Protein AF-0000000081937819 (afdb_homodimer)

Organism: NCBI:txid47308

Sequence (324 aa):
FVMALAQLRTMNAPLSCLMLASLLLGPAFGVDRFKEFTDNHTYNNRNRAFDCTSEMNRKQARQTYCRSCSSVILGNPPTDVTPINNVINICRGEGTFVRDNMYRSNINFRTVVCRLQTPRATPGHCIYSATPKTGRITVGCSQGNPVHFDACSLFKRLFNSFFVMALAQLRTMNAPLSCLMLASLLLGPAFGVDRFKEFTDNHTYNNRNRAFDCTSEMNRKQARQTYCRSCSSVILGNPPTDVTPINNVINICRGEGTFVRDNMYRSNINFRTVVCRLQTPRATPGHCIYSATPKTGRITVGCSQGNPVHFDACSLFKRLFNSF

Foldseek 3Di:
DPDDDPVPVPPPPPPPCPVPPPPCPPPPPPDPLLVLCQLFAEFQDQVDDDDLLVSQLVSCVVPWFRDQKGKHWAFDPPVTRICQVVQLVQLVPQFDDDDDQKTKHPAKTKMKMWGWPDRPDTRVDTDTDIDIDIGMFMFGDDPSGGRDGDDNPDPPPPPPDD/DDDPDDPPVPPPPPPPCPVPPPPCPPPPPPDPLLVLCQLFAEFQDQVDDDDLLVSQLVSCVVPWFRDQKGKHWAFDPPVTRICQVVQLVQLVPQFDDDDDQKTKHPAKTKMKMWGWPDRPDTRVGTDTDIDIDIGMFMFGDDPSGGRDGDDNPDPPPPPPDD

Radius of gyration: 29.8 Å; Cα contacts (8 Å, |Δi|>4): 553; chains: 2; bounding box: 126×55×52 Å

Solvent-accessible surface area (backbone atoms only — not comparable to full-atom values): 18736 Å² total; per-residue (Å²): 131,92,69,86,74,81,74,76,76,74,76,73,72,74,75,72,72,70,70,72,70,72,71,71,70,59,74,80,82,48,61,62,45,49,58,50,28,50,62,62,32,44,44,59,61,80,88,49,84,89,46,46,32,63,50,52,26,60,67,27,65,56,43,76,43,58,68,49,55,44,40,31,33,39,36,51,74,86,82,34,39,54,38,60,66,65,51,30,34,28,42,62,73,54,27,42,81,72,53,55,34,28,24,28,39,78,53,71,42,42,34,33,36,30,35,36,73,40,55,87,37,44,48,74,59,40,38,41,44,76,47,77,48,77,39,64,51,60,32,28,38,44,96,47,29,43,49,43,75,77,67,65,75,71,71,75,69,77,75,74,72,133,140,87,82,83,77,80,78,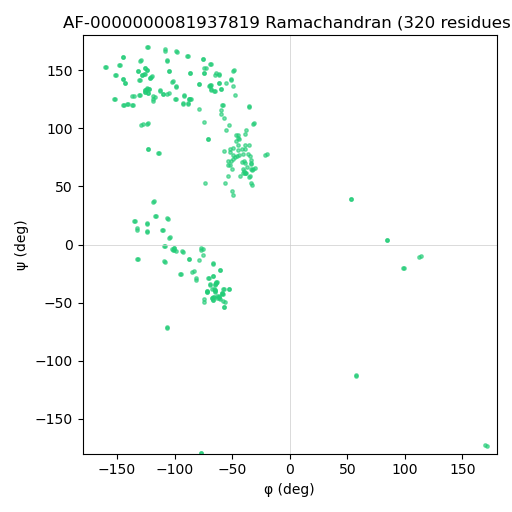74,75,74,76,76,70,74,73,72,73,71,67,72,69,70,73,70,70,60,72,80,80,50,61,61,44,48,58,51,30,50,63,63,34,44,44,57,62,80,88,49,85,91,44,47,31,64,50,50,26,59,68,27,64,55,42,78,44,56,67,49,56,43,40,32,34,39,35,52,76,86,82,34,39,54,39,60,64,67,51,29,33,27,42,63,73,54,28,43,81,72,54,55,34,28,25,27,40,78,55,70,43,41,33,34,36,26,36,34,74,39,55,85,37,44,48,74,60,40,41,40,45,74,48,76,47,75,38,63,52,58,33,29,39,45,96,47,31,43,48,43,74,76,67,66,74,74,71,73,70,75,76,74,70,133

Structure (mmCIF, N/CA/C/O backbone):
data_AF-0000000081937819-model_v1
#
loop_
_entity.id
_entity.type
_entity.pdbx_description
1 polymer 'Ribonuclease A-domain domain-containing protein'
#
loop_
_atom_site.group_PDB
_atom_site.id
_atom_site.type_symbol
_atom_site.label_atom_id
_atom_site.label_alt_id
_atom_site.label_comp_id
_atom_site.label_asym_id
_atom_site.label_entity_id
_atom_site.label_seq_id
_atom_site.pdbx_PDB_ins_code
_atom_site.Cartn_x
_atom_site.Cartn_y
_atom_site.Cartn_z
_atom_site.occupancy
_atom_site.B_iso_or_equiv
_atom_site.auth_seq_id
_atom_site.auth_comp_id
_atom_site.auth_asym_id
_atom_site.auth_atom_id
_atom_site.pdbx_PDB_model_num
ATOM 1 N N . PHE A 1 1 ? -91.562 1.842 -23.422 1 26.11 1 PHE A N 1
ATOM 2 C CA . PHE A 1 1 ? -90.688 1.091 -22.5 1 26.11 1 PHE A CA 1
ATOM 3 C C . PHE A 1 1 ? -89.25 1.059 -22.984 1 26.11 1 PHE A C 1
ATOM 5 O O . PHE A 1 1 ? -88.438 0.389 -22.375 1 26.11 1 PHE A O 1
ATOM 12 N N . VAL A 1 2 ? -89 1.605 -24.172 1 30.06 2 VAL A N 1
ATOM 13 C CA . VAL A 1 2 ? -87.75 1.262 -24.844 1 30.06 2 VAL A CA 1
ATOM 14 C C . VAL A 1 2 ? -86.562 1.977 -24.156 1 30.06 2 VAL A C 1
ATOM 16 O O . VAL A 1 2 ? -86.562 3.207 -24.062 1 30.06 2 VAL A O 1
ATOM 19 N N . MET A 1 3 ? -85.688 1.242 -23.328 1 23.8 3 MET A N 1
ATOM 20 C CA . MET A 1 3 ? -84.625 1.255 -22.312 1 23.8 3 MET A CA 1
ATOM 21 C C . MET A 1 3 ? -83.25 1.555 -22.938 1 23.8 3 MET A C 1
ATOM 23 O O . MET A 1 3 ? -82.25 1.579 -22.25 1 23.8 3 MET A O 1
ATOM 27 N N . ALA A 1 4 ? -83.062 1.496 -24.344 1 29.8 4 ALA A N 1
ATOM 28 C CA . ALA A 1 4 ? -81.75 1.067 -24.688 1 29.8 4 ALA A CA 1
ATOM 29 C C . ALA A 1 4 ? -80.688 1.964 -24.016 1 29.8 4 ALA A C 1
ATOM 31 O O . ALA A 1 4 ? -80.938 3.164 -23.844 1 29.8 4 ALA A O 1
ATOM 32 N N . LEU A 1 5 ? -79.562 1.313 -23.484 1 26.47 5 LEU A N 1
ATOM 33 C CA . LEU A 1 5 ? -78.375 1.232 -22.672 1 26.47 5 LEU A CA 1
ATOM 34 C C . LEU A 1 5 ? -77.25 2.014 -23.312 1 26.47 5 LEU A C 1
ATOM 36 O O . LEU A 1 5 ? -76.75 1.629 -24.375 1 26.47 5 LEU A O 1
ATOM 40 N N . ALA A 1 6 ? -77.375 3.2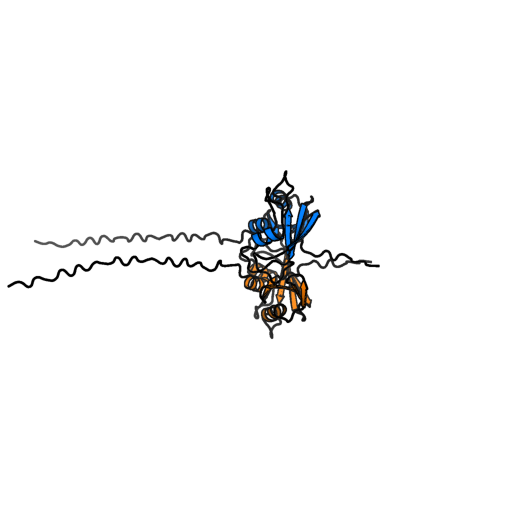83 -23.688 1 30.58 6 ALA A N 1
ATOM 41 C CA . ALA A 1 6 ? -76.188 3.977 -24.281 1 30.58 6 ALA A CA 1
ATOM 42 C C . ALA A 1 6 ? -75 3.834 -23.391 1 30.58 6 ALA A C 1
ATOM 44 O O . ALA A 1 6 ? -75 4.293 -22.25 1 30.58 6 ALA A O 1
ATOM 45 N N . GLN A 1 7 ? -74.312 2.58 -23.469 1 28.39 7 GLN A N 1
ATOM 46 C CA . GLN A 1 7 ? -73.125 2.15 -22.734 1 28.39 7 GLN A CA 1
ATOM 47 C C . GLN A 1 7 ? -72 3.111 -22.969 1 28.39 7 GLN A C 1
ATOM 49 O O . GLN A 1 7 ? -71.5 3.252 -24.094 1 28.39 7 GLN A O 1
ATOM 54 N N . LEU A 1 8 ? -72.125 4.426 -22.781 1 33.66 8 LEU A N 1
ATOM 55 C CA . LEU A 1 8 ? -70.938 5.262 -22.922 1 33.66 8 LEU A CA 1
ATOM 56 C C . LEU A 1 8 ? -69.75 4.688 -22.125 1 33.66 8 LEU A C 1
ATOM 58 O O . LEU A 1 8 ? -69.875 4.484 -20.906 1 33.66 8 LEU A O 1
ATOM 62 N N . ARG A 1 9 ? -69 3.678 -22.75 1 29.09 9 ARG A N 1
ATOM 63 C CA . ARG A 1 9 ? -67.75 3.066 -22.328 1 29.09 9 ARG A CA 1
ATOM 64 C C . ARG A 1 9 ? -66.688 4.129 -22 1 29.09 9 ARG A C 1
ATOM 66 O O . ARG A 1 9 ? -66.375 4.961 -22.859 1 29.09 9 ARG A O 1
ATOM 73 N N . THR A 1 10 ? -66.875 4.812 -20.891 1 34.03 10 THR A N 1
ATOM 74 C CA . THR A 1 10 ? -65.875 5.688 -20.328 1 34.03 10 THR A CA 1
ATOM 75 C C . THR A 1 10 ? -64.5 5.012 -20.344 1 34.03 10 THR A C 1
ATOM 77 O O . THR A 1 10 ? -64.312 3.885 -19.875 1 34.03 10 THR A O 1
ATOM 80 N N . MET A 1 11 ? -63.812 5.07 -21.547 1 33.25 11 MET A N 1
ATOM 81 C CA . MET A 1 11 ? -62.438 4.605 -21.703 1 33.25 11 MET A CA 1
ATOM 82 C C . MET A 1 11 ? -61.531 5.164 -20.609 1 33.25 11 MET A C 1
ATOM 84 O O . MET A 1 11 ? -61.469 6.379 -20.422 1 33.25 11 MET A O 1
ATOM 88 N N . ASN A 1 12 ? -61.625 4.566 -19.375 1 37.53 12 ASN A N 1
ATOM 89 C CA . ASN A 1 12 ? -60.656 4.832 -18.297 1 37.53 12 ASN A CA 1
ATOM 90 C C . ASN A 1 12 ? -59.219 4.82 -18.812 1 37.53 12 ASN A C 1
ATOM 92 O O . ASN A 1 12 ? -58.781 3.818 -19.375 1 37.53 12 ASN A O 1
ATOM 96 N N . ALA A 1 13 ? -58.75 5.871 -19.484 1 39.91 13 ALA A N 1
ATOM 97 C CA . ALA A 1 13 ? -57.344 6.004 -19.781 1 39.91 13 ALA A CA 1
ATOM 98 C C . ALA A 1 13 ? -56.5 5.676 -18.562 1 39.91 13 ALA A C 1
ATOM 100 O O . ALA A 1 13 ? -56.719 6.219 -17.484 1 39.91 13 ALA A O 1
ATOM 101 N N . PRO A 1 14 ? -56.25 4.32 -18.453 1 43.09 14 PRO A N 1
ATOM 102 C CA . PRO A 1 14 ? -55.281 4.078 -17.359 1 43.09 14 PRO A CA 1
ATOM 103 C C . PRO A 1 14 ? -54.094 5.039 -17.391 1 43.09 14 PRO A C 1
ATOM 105 O O . PRO A 1 14 ? -53.594 5.355 -18.469 1 43.09 14 PRO A O 1
ATOM 108 N N . LEU A 1 15 ? -54.219 6.176 -16.672 1 41.5 15 LEU A N 1
ATOM 109 C CA . LEU A 1 15 ? -53 6.922 -16.359 1 41.5 15 LEU A CA 1
ATOM 110 C C . LEU A 1 15 ? -51.844 5.98 -16.094 1 41.5 15 LEU A C 1
ATOM 112 O O . LEU A 1 15 ? -51.875 5.195 -15.141 1 41.5 15 LEU A O 1
ATOM 116 N N . SER A 1 16 ? -51.25 5.414 -17.203 1 42.28 16 SER A N 1
ATOM 117 C CA . SER A 1 16 ? -49.969 4.762 -17.078 1 42.28 16 SER A CA 1
ATOM 118 C C . SER A 1 16 ? -49.031 5.547 -16.141 1 42.28 16 SER A C 1
ATOM 120 O O . SER A 1 16 ? -48.75 6.719 -16.391 1 42.28 16 SER A O 1
ATOM 122 N N . CYS A 1 17 ? -49.25 5.402 -14.812 1 38.56 17 CYS A N 1
ATOM 123 C CA . CYS A 1 17 ? -48.219 5.824 -13.883 1 38.56 17 CYS A CA 1
ATOM 124 C C . CYS A 1 17 ? -46.844 5.43 -14.406 1 38.56 17 CYS A C 1
ATOM 126 O O . CYS A 1 17 ? -46.5 4.246 -14.453 1 38.56 17 CYS A O 1
ATOM 128 N N . LEU A 1 18 ? -46.469 6.051 -15.562 1 37.91 18 LEU A N 1
ATOM 129 C CA . LEU A 1 18 ? -45.062 5.992 -15.828 1 37.91 18 LEU A CA 1
ATOM 130 C C . LEU A 1 18 ? -44.25 6.164 -14.539 1 37.91 18 LEU A C 1
ATOM 132 O O . LEU A 1 18 ? -44.219 7.25 -13.961 1 37.91 18 LEU A O 1
ATOM 136 N N . MET A 1 19 ? -44.469 5.18 -13.594 1 37.44 19 MET A N 1
ATOM 137 C CA . MET A 1 19 ? -43.469 5.184 -12.539 1 37.44 19 MET A CA 1
ATOM 138 C C . MET A 1 19 ? -42.062 5.457 -13.109 1 37.44 19 MET A C 1
ATOM 140 O O . MET A 1 19 ? -41.562 4.68 -13.922 1 37.44 19 MET A O 1
ATOM 144 N N . LEU A 1 20 ? -41.844 6.727 -13.516 1 41.16 20 LEU A N 1
ATOM 145 C CA . LEU A 1 20 ? -40.438 7.094 -13.648 1 41.16 20 LEU A CA 1
ATOM 146 C C . LEU A 1 20 ? -39.594 6.52 -12.492 1 41.16 20 LEU A C 1
ATOM 148 O O . LEU A 1 20 ? -39.719 6.965 -11.352 1 41.16 20 LEU A O 1
ATOM 152 N N . ALA A 1 21 ? -39.562 5.133 -12.391 1 38.41 21 ALA A N 1
ATOM 153 C CA . ALA A 1 21 ? -38.5 4.637 -11.539 1 38.41 21 ALA A CA 1
ATOM 154 C C . ALA A 1 21 ? -37.25 5.527 -11.641 1 38.41 21 ALA A C 1
ATOM 156 O O . ALA A 1 21 ? -36.656 5.641 -12.711 1 38.41 21 ALA A O 1
ATOM 157 N N . SER A 1 22 ? -37.25 6.711 -11.008 1 40.56 22 SER A N 1
ATOM 158 C CA . SER A 1 22 ? -35.969 7.398 -10.758 1 40.56 22 SER A CA 1
ATOM 159 C C . SER A 1 22 ? -34.844 6.406 -10.492 1 40.56 22 SER A C 1
ATOM 161 O O . SER A 1 22 ? -34.906 5.66 -9.508 1 40.56 22 SER A O 1
ATOM 163 N N . LEU A 1 23 ? -34.438 5.676 -11.578 1 40 23 LEU A N 1
ATOM 164 C CA . LEU A 1 23 ? -33.156 5.035 -11.43 1 40 23 LEU A CA 1
ATOM 165 C C . LEU A 1 23 ? -32.219 5.887 -10.57 1 40 23 LEU A C 1
ATOM 167 O O . LEU A 1 23 ? -31.812 6.98 -10.977 1 40 23 LEU A O 1
ATOM 171 N N . LEU A 1 24 ? -32.562 6.074 -9.281 1 38.56 24 LEU A N 1
ATOM 172 C CA . LEU A 1 24 ? -31.516 6.559 -8.391 1 38.56 24 LEU A CA 1
ATOM 173 C C . LEU A 1 24 ? -30.156 6.016 -8.797 1 38.56 24 LEU A C 1
ATOM 175 O O . LEU A 1 24 ? -29.844 4.852 -8.539 1 38.56 24 LEU A O 1
ATOM 179 N N . LEU A 1 25 ? -29.797 6.215 -10.078 1 39.41 25 LEU A N 1
ATOM 180 C CA . LEU A 1 25 ? -28.359 6.047 -10.266 1 39.41 25 LEU A CA 1
ATOM 181 C C . LEU A 1 25 ? -27.594 6.543 -9.047 1 39.41 25 LEU A C 1
ATOM 183 O O . LEU A 1 25 ? -27.438 7.754 -8.859 1 39.41 25 LEU A O 1
ATOM 187 N N . GLY A 1 26 ? -27.828 6.035 -7.93 1 39.69 26 GLY A N 1
ATOM 188 C CA . GLY A 1 26 ? -26.891 6.391 -6.883 1 39.69 26 GLY A CA 1
ATOM 189 C C . GLY A 1 26 ? -25.469 6.539 -7.391 1 39.69 26 GLY A C 1
ATOM 190 O O . GLY A 1 26 ? -25.094 5.938 -8.398 1 39.69 26 GLY A O 1
ATOM 191 N N . PRO A 1 27 ? -24.828 7.695 -7.277 1 40.78 27 PRO A N 1
ATOM 192 C CA . PRO A 1 27 ? -23.422 7.801 -7.652 1 40.78 27 PRO A CA 1
ATOM 193 C C . PRO A 1 27 ? -22.641 6.508 -7.406 1 40.78 27 PRO A C 1
ATOM 195 O O . PRO A 1 27 ? -22.969 5.758 -6.484 1 40.78 27 PRO A O 1
ATOM 198 N N . ALA A 1 28 ? -22.312 5.723 -8.266 1 47.56 28 ALA A N 1
ATOM 199 C CA . ALA A 1 28 ? -21.312 4.664 -8.117 1 47.56 28 ALA A CA 1
ATOM 200 C C . ALA A 1 28 ? -20.391 4.945 -6.938 1 47.56 28 ALA A C 1
ATOM 202 O O . ALA A 1 28 ? -19.781 6.016 -6.855 1 47.56 28 ALA A O 1
ATOM 203 N N . PHE A 1 29 ? -20.75 4.734 -5.691 1 52.06 29 PHE A N 1
ATOM 204 C CA . PHE A 1 29 ? -20.078 4.941 -4.41 1 52.06 29 PHE A CA 1
ATOM 205 C C . PHE A 1 29 ? -18.594 4.598 -4.508 1 52.06 29 PHE A C 1
ATOM 207 O O . PHE A 1 29 ? -18.219 3.422 -4.473 1 52.06 29 PHE A O 1
ATOM 214 N N . GLY A 1 30 ? -17.781 5.25 -5.332 1 63.06 30 GLY A N 1
ATOM 215 C CA . GLY A 1 30 ? -16.344 5.043 -5.324 1 63.06 30 GLY A CA 1
ATOM 216 C C . GLY A 1 30 ? -15.734 5.125 -3.939 1 63.06 30 GLY A C 1
ATOM 217 O O . GLY A 1 30 ? -16.375 5.602 -3.002 1 63.06 30 GLY A O 1
ATOM 218 N N . VAL A 1 31 ? -14.633 4.383 -3.68 1 74.94 31 VAL A N 1
ATOM 219 C CA . VAL A 1 31 ? -13.867 4.41 -2.438 1 74.94 31 VAL A CA 1
ATOM 220 C C . VAL A 1 31 ? -13.359 5.824 -2.172 1 74.94 31 VAL A C 1
ATOM 222 O O . VAL A 1 31 ? -12.836 6.48 -3.074 1 74.94 31 VAL A O 1
ATOM 225 N N . ASP A 1 32 ? -13.781 6.434 -0.981 1 88.5 32 ASP A N 1
ATOM 226 C CA . ASP A 1 32 ? -13.211 7.715 -0.577 1 88.5 32 ASP A CA 1
ATOM 227 C C . ASP A 1 32 ? -11.758 7.551 -0.126 1 88.5 32 ASP A C 1
ATOM 229 O O . ASP A 1 32 ? -11.492 7.355 1.062 1 88.5 32 ASP A O 1
ATOM 233 N N . ARG A 1 33 ? -10.836 7.684 -1.023 1 89.88 33 ARG A N 1
ATOM 234 C CA . ARG A 1 33 ? -9.414 7.438 -0.785 1 89.88 33 ARG A CA 1
ATOM 235 C C . ARG A 1 33 ? -8.82 8.516 0.115 1 89.88 33 ARG A C 1
ATOM 237 O O . ARG A 1 33 ? -7.879 8.25 0.87 1 89.88 33 ARG A O 1
ATOM 244 N N . PHE A 1 34 ? -9.414 9.734 0.032 1 94.44 34 PHE A N 1
ATOM 245 C CA . PHE A 1 34 ? -8.945 10.773 0.941 1 94.44 34 PHE A CA 1
ATOM 246 C C . PHE A 1 34 ? -9.273 10.422 2.385 1 94.44 34 PHE A C 1
ATOM 248 O O . PHE A 1 34 ? -8.438 10.57 3.277 1 94.44 34 PHE A O 1
ATOM 255 N N . LYS A 1 35 ? -10.453 9.992 2.57 1 94 35 LYS A N 1
ATOM 256 C CA . LYS A 1 35 ? -10.844 9.578 3.914 1 94 35 LYS A CA 1
ATOM 257 C C . LYS A 1 35 ? -9.984 8.414 4.406 1 94 35 LYS A C 1
ATOM 259 O O . LYS A 1 35 ? -9.547 8.406 5.559 1 94 35 LYS A O 1
ATOM 264 N N . GLU A 1 36 ? -9.742 7.398 3.57 1 92.44 36 GLU A N 1
ATOM 265 C CA . GLU A 1 36 ? -8.891 6.273 3.939 1 92.44 36 GLU A CA 1
ATOM 266 C C . GLU A 1 36 ? -7.484 6.738 4.305 1 92.44 36 GLU A C 1
ATOM 268 O O . GLU A 1 36 ? -6.906 6.27 5.285 1 92.44 36 GLU A O 1
ATOM 273 N N . PHE A 1 37 ? -7.031 7.652 3.492 1 96.25 37 PHE A N 1
ATOM 274 C CA . PHE A 1 37 ? -5.727 8.234 3.789 1 96.25 37 PHE A CA 1
ATOM 275 C C . PHE A 1 37 ? -5.715 8.852 5.184 1 96.25 37 PHE A C 1
ATOM 277 O O . PHE A 1 37 ? -4.828 8.562 5.988 1 96.25 37 PHE A O 1
ATOM 284 N N . THR A 1 38 ? -6.656 9.727 5.441 1 96.62 38 THR A N 1
ATOM 285 C CA . THR A 1 38 ? -6.723 10.445 6.707 1 96.62 38 THR A CA 1
ATOM 286 C C . THR A 1 38 ? -6.832 9.469 7.875 1 96.62 38 THR A C 1
ATOM 288 O O . THR A 1 38 ? -6.117 9.609 8.875 1 96.62 38 THR A O 1
ATOM 291 N N . ASP A 1 39 ? -7.613 8.445 7.742 1 94.56 39 ASP A N 1
ATOM 292 C CA . ASP A 1 39 ? -7.855 7.484 8.812 1 94.56 39 ASP A CA 1
ATOM 293 C C . ASP A 1 39 ? -6.609 6.645 9.086 1 94.56 39 ASP A C 1
ATOM 295 O O . ASP A 1 39 ? -6.297 6.348 10.242 1 94.56 39 ASP A O 1
ATOM 299 N N . ASN A 1 40 ? -5.875 6.371 8.016 1 95.88 40 ASN A N 1
ATOM 300 C CA . ASN A 1 40 ? -4.797 5.398 8.148 1 95.88 40 ASN A CA 1
ATOM 301 C C . ASN A 1 40 ? -3.459 6.078 8.438 1 95.88 40 ASN A C 1
ATOM 303 O O . ASN A 1 40 ? -2.586 5.496 9.078 1 95.88 40 ASN A O 1
ATOM 307 N N . HIS A 1 41 ? -3.377 7.379 7.988 1 97.62 41 HIS A N 1
ATOM 308 C CA . HIS A 1 41 ? -2.016 7.902 7.977 1 97.62 41 HIS A CA 1
ATOM 309 C C . HIS A 1 41 ? -1.912 9.188 8.797 1 97.62 41 HIS A C 1
ATOM 311 O O . HIS A 1 41 ? -0.889 9.875 8.75 1 97.62 41 HIS A O 1
ATOM 317 N N . THR A 1 42 ? -2.91 9.523 9.555 1 97.19 42 THR A N 1
ATOM 318 C CA . THR A 1 42 ? -2.803 10.688 10.422 1 97.19 42 THR A CA 1
ATOM 319 C C . THR A 1 42 ? -3.273 10.352 11.836 1 97.19 42 THR A C 1
ATOM 321 O O . THR A 1 42 ? -4.035 9.398 12.031 1 97.19 42 THR A O 1
ATOM 324 N N . TYR A 1 43 ? -2.723 10.984 12.703 1 95.31 43 TYR A N 1
ATOM 325 C CA . TYR A 1 43 ? -3.158 10.93 14.094 1 95.31 43 TYR A CA 1
ATOM 326 C C . TYR A 1 43 ? -3.506 12.32 14.609 1 95.31 43 TYR A C 1
ATOM 328 O O . TYR A 1 43 ? -2.699 13.25 14.5 1 95.31 43 TYR A O 1
ATOM 336 N N . ASN A 1 44 ? -4.715 12.414 15.242 1 85.25 44 ASN A N 1
ATOM 337 C CA . ASN A 1 44 ? -5.227 13.734 15.578 1 85.25 44 ASN A CA 1
ATOM 338 C C . ASN A 1 44 ? -5.781 13.773 17 1 85.25 44 ASN A C 1
ATOM 340 O O . ASN A 1 44 ? -6.562 14.664 17.344 1 85.25 44 ASN A O 1
ATOM 344 N N . ASN A 1 45 ? -5.426 12.938 17.781 1 83.06 45 ASN A N 1
ATOM 345 C CA . ASN A 1 45 ? -5.965 12.977 19.141 1 83.06 45 ASN A CA 1
ATOM 346 C C . ASN A 1 45 ? -5.117 13.852 20.062 1 83.06 45 ASN A C 1
ATOM 348 O O . ASN A 1 45 ? -3.943 13.562 20.297 1 83.06 45 ASN A O 1
ATOM 352 N N . ARG A 1 46 ? -5.715 14.805 20.609 1 78.5 46 ARG A N 1
ATOM 353 C CA . ARG A 1 46 ? -5.016 15.781 21.438 1 78.5 46 ARG A CA 1
ATOM 354 C C . ARG A 1 46 ? -4.867 15.289 22.875 1 78.5 46 ARG A C 1
ATOM 356 O O . ARG A 1 46 ? -3.979 15.734 23.594 1 78.5 46 ARG A O 1
ATOM 363 N N . ASN A 1 47 ? -5.676 14.453 23.266 1 84.19 47 ASN A N 1
ATOM 364 C CA . ASN A 1 47 ? -5.738 14.078 24.672 1 84.19 47 ASN A CA 1
ATOM 365 C C . ASN A 1 47 ? -4.988 12.773 24.938 1 84.19 47 ASN A C 1
ATOM 367 O O . ASN A 1 47 ? -4.867 12.344 26.094 1 84.19 47 ASN A O 1
ATOM 371 N N . ARG A 1 48 ? -4.566 12.211 23.906 1 88.19 48 ARG A N 1
ATOM 372 C CA . ARG A 1 48 ? -3.898 10.93 24.078 1 88.19 48 ARG A CA 1
ATOM 373 C C . ARG A 1 48 ? -2.627 10.852 23.25 1 88.19 48 ARG A C 1
ATOM 375 O O . ARG A 1 48 ? -2.648 11.141 22.047 1 88.19 48 ARG A O 1
ATOM 382 N N . ALA A 1 49 ? -1.543 10.5 23.953 1 90.81 49 ALA A N 1
ATOM 383 C CA . ALA A 1 49 ? -0.283 10.32 23.234 1 90.81 49 ALA A CA 1
ATOM 384 C C . ALA A 1 49 ? -0.396 9.195 22.203 1 90.81 49 ALA A C 1
ATOM 386 O O . ALA A 1 49 ? -1.079 8.195 22.438 1 90.81 49 ALA A O 1
ATOM 387 N N . PHE A 1 50 ? 0.285 9.312 21.109 1 95.12 50 PHE A N 1
ATOM 388 C CA . PHE A 1 50 ? 0.275 8.312 20.047 1 95.12 50 PHE A CA 1
ATOM 389 C C . PHE A 1 50 ? 0.965 7.031 20.516 1 95.12 50 PHE A C 1
ATOM 391 O O . PHE A 1 50 ? 2.037 7.082 21.109 1 95.12 50 PHE A O 1
ATOM 398 N N . ASP A 1 51 ? 0.357 5.945 20.266 1 97.75 51 ASP A N 1
ATOM 399 C CA . ASP A 1 51 ? 0.861 4.602 20.531 1 97.75 51 ASP A CA 1
ATOM 400 C C . ASP A 1 51 ? 0.576 3.672 19.344 1 97.75 51 ASP A C 1
ATOM 402 O O . ASP A 1 51 ? -0.583 3.439 19 1 97.75 51 ASP A O 1
ATOM 406 N N . CYS A 1 52 ? 1.662 3.113 18.75 1 98.31 52 CYS A N 1
ATOM 407 C CA . CYS A 1 52 ? 1.508 2.301 17.562 1 98.31 52 CYS A CA 1
ATOM 408 C C . CYS A 1 52 ? 0.552 1.14 17.797 1 98.31 52 CYS A C 1
ATOM 410 O O . CYS A 1 52 ? -0.349 0.89 17 1 98.31 52 CYS A O 1
ATOM 412 N N . THR A 1 53 ? 0.766 0.408 18.891 1 98.5 53 THR A N 1
ATOM 413 C CA . THR A 1 53 ? -0.025 -0.792 19.141 1 98.5 53 THR A CA 1
ATOM 414 C C . THR A 1 53 ? -1.505 -0.445 19.281 1 98.5 53 THR A C 1
ATOM 416 O O . THR A 1 53 ? -2.354 -1.05 18.625 1 98.5 53 THR A O 1
ATOM 419 N N . SER A 1 54 ? -1.831 0.562 20.031 1 97.69 54 SER A N 1
ATOM 420 C CA . SER A 1 54 ? -3.217 0.972 20.234 1 97.69 54 SER A CA 1
ATOM 421 C C . SER A 1 54 ? -3.822 1.517 18.953 1 97.69 54 SER A C 1
ATOM 423 O O . SER A 1 54 ? -4.918 1.116 18.547 1 97.69 54 SER A O 1
ATOM 425 N N . GLU A 1 55 ? -3.092 2.365 18.281 1 97.69 55 GLU A N 1
ATOM 426 C CA . GLU A 1 55 ? -3.631 3.049 17.109 1 97.69 55 GLU A CA 1
ATOM 427 C C . GLU A 1 55 ? -3.773 2.09 15.93 1 97.69 55 GLU A C 1
ATOM 429 O O . GLU A 1 55 ? -4.77 2.131 15.211 1 97.69 55 GLU A O 1
ATOM 434 N N . MET A 1 56 ? -2.775 1.202 15.758 1 97.62 56 MET A N 1
ATOM 435 C CA . MET A 1 56 ? -2.865 0.245 14.664 1 97.62 56 MET A CA 1
ATOM 436 C C . MET A 1 56 ? -4.031 -0.715 14.867 1 97.62 56 MET A C 1
ATOM 438 O O . MET A 1 56 ? -4.723 -1.075 13.914 1 97.62 56 MET A O 1
ATOM 442 N N . ASN A 1 57 ? -4.258 -1.146 16.109 1 97.31 57 ASN A N 1
ATOM 443 C CA . ASN A 1 57 ? -5.414 -1.998 16.359 1 97.31 57 ASN A CA 1
ATOM 444 C C . ASN A 1 57 ? -6.723 -1.26 16.109 1 97.31 57 ASN A C 1
ATOM 446 O O . ASN A 1 57 ? -7.691 -1.85 15.625 1 97.31 57 ASN A O 1
ATOM 450 N N . ARG A 1 58 ? -6.777 0.013 16.391 1 96.19 58 ARG A N 1
ATOM 451 C CA . ARG A 1 58 ? -7.969 0.806 16.094 1 96.19 58 ARG A CA 1
ATOM 452 C C . ARG A 1 58 ? -8.188 0.92 14.586 1 96.19 58 ARG A C 1
ATOM 454 O O . ARG A 1 58 ? -9.297 0.688 14.094 1 96.19 58 ARG A O 1
ATOM 461 N N . LYS A 1 59 ? -7.168 1.243 13.844 1 94.44 59 LYS A N 1
ATOM 462 C CA . LYS A 1 59 ? -7.246 1.481 12.406 1 94.44 59 LYS A CA 1
ATOM 463 C C . LYS A 1 59 ? -7.59 0.199 11.656 1 94.44 59 LYS A C 1
ATOM 465 O O . LYS A 1 59 ? -8.18 0.247 10.57 1 94.44 59 LYS A O 1
ATOM 470 N N . GLN A 1 60 ? -7.211 -0.94 12.266 1 93.06 60 GLN A N 1
ATOM 471 C CA . GLN A 1 60 ? -7.387 -2.201 11.555 1 93.06 60 GLN A CA 1
ATOM 472 C C . GLN A 1 60 ? -8.562 -2.996 12.125 1 93.06 60 GLN A C 1
ATOM 474 O O . GLN A 1 60 ? -8.656 -4.207 11.906 1 93.06 60 GLN A O 1
ATOM 479 N N . ALA A 1 61 ? -9.461 -2.328 12.773 1 91.56 61 ALA A N 1
ATOM 480 C CA . ALA A 1 61 ? -10.586 -2.98 13.445 1 91.56 61 ALA A CA 1
ATOM 481 C C . ALA A 1 61 ? -11.445 -3.752 12.453 1 91.56 61 ALA A C 1
ATOM 483 O O . ALA A 1 61 ? -12.141 -4.703 12.828 1 91.56 61 ALA A O 1
ATOM 484 N N . ARG A 1 62 ? -11.383 -3.41 11.195 1 87.5 62 ARG A N 1
ATOM 485 C CA . ARG A 1 62 ? -12.219 -4.07 10.203 1 87.5 62 ARG A CA 1
ATOM 486 C C . ARG A 1 62 ? -11.383 -4.945 9.273 1 87.5 62 ARG A C 1
ATOM 488 O O . ARG A 1 62 ? -11.867 -5.402 8.234 1 87.5 62 ARG A O 1
ATOM 495 N N . GLN A 1 63 ? -10.156 -5.117 9.734 1 89 63 GLN A N 1
ATOM 496 C CA . GLN A 1 63 ? -9.258 -5.945 8.938 1 89 63 GLN A CA 1
ATOM 497 C C . GLN A 1 63 ? -9.188 -7.367 9.492 1 89 63 GLN A C 1
ATOM 499 O O . GLN A 1 63 ? -9.656 -7.633 10.594 1 89 63 GLN A O 1
ATOM 504 N N . THR A 1 64 ? -8.625 -8.266 8.695 1 86.19 64 THR A N 1
ATOM 505 C CA . THR A 1 64 ? -8.539 -9.664 9.102 1 86.19 64 THR A CA 1
ATOM 506 C C . THR A 1 64 ? -7.09 -10.039 9.414 1 86.19 64 THR A C 1
ATOM 508 O O . THR A 1 64 ? -6.809 -11.18 9.781 1 86.19 64 THR A O 1
ATOM 511 N N . TYR A 1 65 ? -6.188 -9.172 9.266 1 88.5 65 TYR A N 1
ATOM 512 C CA . TYR A 1 65 ? -4.773 -9.406 9.539 1 88.5 65 TYR A CA 1
ATOM 513 C C . TYR A 1 65 ? -4.117 -8.148 10.109 1 88.5 65 TYR A C 1
ATOM 515 O O . TYR A 1 65 ? -4.656 -7.051 9.992 1 88.5 65 TYR A O 1
ATOM 523 N N . CYS A 1 66 ? -2.984 -8.391 10.727 1 94 66 CYS A N 1
ATOM 524 C CA . CYS A 1 66 ? -2.178 -7.266 11.18 1 94 66 CYS A CA 1
ATOM 525 C C . CYS A 1 66 ? -1.259 -6.77 10.07 1 94 66 CYS A C 1
ATOM 527 O O . CYS A 1 66 ? -0.475 -7.543 9.516 1 94 66 CYS A O 1
ATOM 529 N N . ARG A 1 67 ? -1.32 -5.512 9.734 1 93.69 67 ARG A N 1
ATOM 530 C CA . ARG A 1 67 ? -0.406 -4.949 8.742 1 93.69 67 ARG A CA 1
ATOM 531 C C . ARG A 1 67 ? 1.041 -5.062 9.211 1 93.69 67 ARG A C 1
ATOM 533 O O . ARG A 1 67 ? 1.338 -4.848 10.383 1 93.69 67 ARG A O 1
ATOM 540 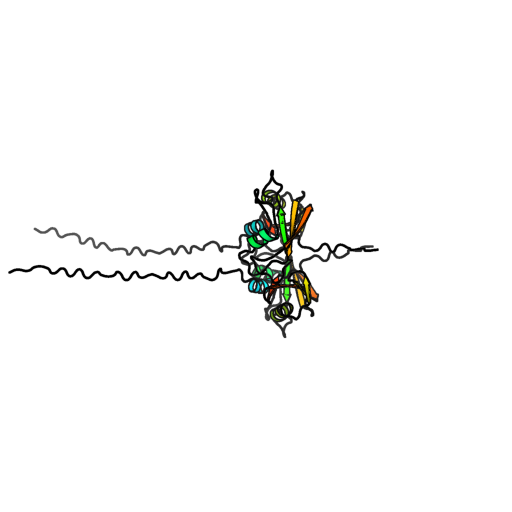N N . SER A 1 68 ? 1.933 -5.406 8.273 1 92.25 68 SER A N 1
ATOM 541 C CA . SER A 1 68 ? 3.338 -5.586 8.625 1 92.25 68 SER A CA 1
ATOM 542 C C . SER A 1 68 ? 3.967 -4.27 9.078 1 92.25 68 SER A C 1
ATOM 544 O O . SER A 1 68 ? 4.789 -4.254 9.992 1 92.25 68 SER A O 1
ATOM 546 N N . CYS A 1 69 ? 3.592 -3.234 8.367 1 94.06 69 CYS A N 1
ATOM 547 C CA . CYS A 1 69 ? 4.16 -1.915 8.609 1 94.06 69 CYS A CA 1
ATOM 548 C C . CYS A 1 69 ? 3.172 -0.816 8.242 1 94.06 69 CYS A C 1
ATOM 550 O O . CYS A 1 69 ? 2.352 -0.99 7.34 1 94.06 69 CYS A O 1
ATOM 552 N N . SER A 1 70 ? 3.213 0.208 8.945 1 95.94 70 SER A N 1
ATOM 553 C CA . SER A 1 70 ? 2.434 1.402 8.633 1 95.94 70 SER A CA 1
ATOM 554 C C . SER A 1 70 ? 3.164 2.668 9.07 1 95.94 70 SER A C 1
ATOM 556 O O . SER A 1 70 ? 4.023 2.623 9.953 1 95.94 70 SER A O 1
ATOM 558 N N . SER A 1 71 ? 2.859 3.725 8.438 1 97.31 71 SER A N 1
ATOM 559 C CA . SER A 1 71 ? 3.434 5.023 8.766 1 97.31 71 SER A CA 1
ATOM 560 C C . SER A 1 71 ? 2.346 6.047 9.07 1 97.31 71 SER A C 1
ATOM 562 O O . SER A 1 71 ? 1.357 6.148 8.344 1 97.31 71 SER A O 1
ATOM 564 N N . VAL A 1 72 ? 2.543 6.754 10.109 1 98.06 72 VAL A N 1
ATOM 565 C CA . VAL A 1 72 ? 1.546 7.707 10.586 1 98.06 72 VAL A CA 1
ATOM 5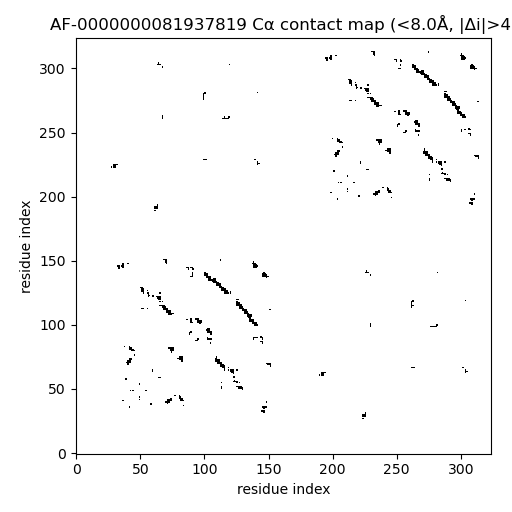66 C C . VAL A 1 72 ? 2.18 9.086 10.727 1 98.06 72 VAL A C 1
ATOM 568 O O . VAL A 1 72 ? 3.287 9.219 11.25 1 98.06 72 VAL A O 1
ATOM 571 N N . ILE A 1 73 ? 1.514 10.047 10.227 1 98.12 73 ILE A N 1
ATOM 572 C CA . ILE A 1 73 ? 1.922 11.438 10.344 1 98.12 73 ILE A CA 1
ATOM 573 C C . ILE A 1 73 ? 1.283 12.07 11.578 1 98.12 73 ILE A C 1
ATOM 575 O O . ILE A 1 73 ? 0.068 11.984 11.766 1 98.12 73 ILE A O 1
ATOM 579 N N . LEU A 1 74 ? 2.082 12.656 12.352 1 96.69 74 LEU A N 1
ATOM 580 C CA . LEU A 1 74 ? 1.624 13.219 13.617 1 96.69 74 LEU A CA 1
ATOM 581 C C . LEU A 1 74 ? 1.524 14.734 13.539 1 96.69 74 LEU A C 1
ATOM 583 O O . LEU A 1 74 ? 2.301 15.375 12.82 1 96.69 74 LEU A O 1
ATOM 587 N N . GLY A 1 75 ? 0.602 15.219 14.297 1 91.75 75 GLY A N 1
ATOM 588 C CA . GLY A 1 75 ? 0.567 16.656 14.484 1 91.75 75 GLY A CA 1
ATOM 589 C C . GLY A 1 75 ? 1.624 17.172 15.453 1 91.75 75 GLY A C 1
ATOM 590 O O . GLY A 1 75 ? 2.527 16.422 15.836 1 91.75 75 GLY A O 1
ATOM 591 N N . ASN A 1 76 ? 1.567 18.453 15.625 1 83.56 76 ASN A N 1
ATOM 592 C CA . ASN A 1 76 ? 2.443 19.125 16.578 1 83.56 76 ASN A CA 1
ATOM 593 C C . ASN A 1 76 ? 1.656 19.734 17.734 1 83.56 76 ASN A C 1
ATOM 595 O O . ASN A 1 76 ? 1.47 20.953 17.797 1 83.56 76 ASN A O 1
ATOM 599 N N . PRO A 1 77 ? 1.258 18.891 18.688 1 77.5 77 PRO A N 1
ATOM 600 C CA . PRO A 1 77 ? 0.543 19.469 19.828 1 77.5 77 PRO A CA 1
ATOM 601 C C . PRO A 1 77 ? 1.405 20.422 20.641 1 77.5 77 PRO A C 1
ATOM 603 O O . PRO A 1 77 ? 2.617 20.234 20.766 1 77.5 77 PRO A O 1
ATOM 606 N N . PRO A 1 78 ? 0.685 21.406 21.172 1 75.69 78 PRO A N 1
ATOM 607 C CA . PRO A 1 78 ? -0.75 21.703 21.25 1 75.69 78 PRO A CA 1
ATOM 608 C C . PRO A 1 78 ? -1.226 22.594 20.109 1 75.69 78 PRO A C 1
ATOM 610 O O . PRO A 1 78 ? -2.422 22.875 19.984 1 75.69 78 PRO A O 1
ATOM 613 N N . THR A 1 79 ? -0.279 23.047 19.328 1 76.62 79 THR A N 1
ATOM 614 C CA . THR A 1 79 ? -0.613 24.078 18.359 1 76.62 79 THR A CA 1
ATOM 615 C C . THR A 1 79 ? -1.393 23.5 17.188 1 76.62 79 THR A C 1
ATOM 617 O O . THR A 1 79 ? -2.381 24.094 16.734 1 76.62 79 THR A O 1
ATOM 620 N N . ASP A 1 80 ? -0.896 22.406 16.672 1 73.38 80 ASP A N 1
ATOM 621 C CA . ASP A 1 80 ? -1.531 21.766 15.523 1 73.38 80 ASP A CA 1
ATOM 622 C C . ASP A 1 80 ? -1.751 20.281 15.789 1 73.38 80 ASP A C 1
ATOM 624 O O . ASP A 1 80 ? -0.858 19.453 15.555 1 73.38 80 ASP A O 1
ATOM 628 N N . VAL A 1 81 ? -2.979 20.047 16.078 1 78.25 81 VAL A N 1
ATOM 629 C CA . VAL A 1 81 ? -3.285 18.703 16.562 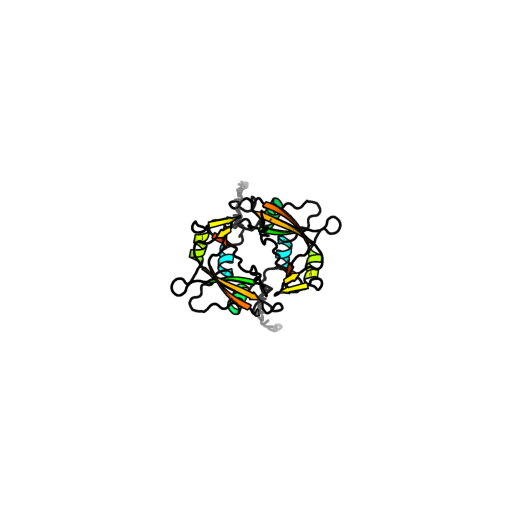1 78.25 81 VAL A CA 1
ATOM 630 C C . VAL A 1 81 ? -3.414 17.75 15.375 1 78.25 81 VAL A C 1
ATOM 632 O O . VAL A 1 81 ? -3.078 16.578 15.484 1 78.25 81 VAL A O 1
ATOM 635 N N . THR A 1 82 ? -3.861 18.359 14.273 1 89.44 82 THR A N 1
ATOM 636 C CA . THR A 1 82 ? -3.998 17.469 13.125 1 89.44 82 THR A CA 1
ATOM 637 C C . THR A 1 82 ? -3.066 17.891 11.992 1 89.44 82 THR A C 1
ATOM 639 O O . THR A 1 82 ? -3.066 19.062 11.586 1 89.44 82 THR A O 1
ATOM 642 N N . PRO A 1 83 ? -2.279 17.016 11.492 1 95.25 83 PRO A N 1
ATOM 643 C CA . PRO A 1 83 ? -1.36 17.344 10.398 1 95.25 83 PRO A CA 1
ATOM 644 C C . PRO A 1 83 ? -2.061 17.422 9.039 1 95.25 83 PRO A C 1
ATOM 646 O O . PRO A 1 83 ? -1.444 17.812 8.047 1 95.25 83 PRO A O 1
ATOM 649 N N . ILE A 1 84 ? -3.34 17.125 8.914 1 97 84 ILE A N 1
ATOM 650 C CA . ILE A 1 84 ? -3.99 16.828 7.641 1 97 84 ILE A CA 1
ATOM 651 C C . ILE A 1 84 ? -3.996 18.078 6.758 1 97 84 ILE A C 1
ATOM 653 O O . ILE A 1 84 ? -3.812 17.984 5.543 1 97 84 ILE A O 1
ATOM 657 N N . ASN A 1 85 ? -4.203 19.234 7.305 1 95.44 85 ASN A N 1
ATOM 658 C CA . ASN A 1 85 ? -4.238 20.438 6.492 1 95.44 85 ASN A CA 1
ATOM 659 C C . ASN A 1 85 ? -2.893 20.703 5.816 1 95.44 85 ASN A C 1
ATOM 661 O O . ASN A 1 85 ? -2.844 21.047 4.637 1 95.44 85 ASN A O 1
ATOM 665 N N . ASN A 1 86 ? -1.835 20.547 6.586 1 96.62 86 ASN A N 1
ATOM 666 C CA . ASN A 1 86 ? -0.503 20.703 6.016 1 96.62 86 ASN A CA 1
ATOM 667 C C . ASN A 1 86 ? -0.211 19.656 4.953 1 96.62 86 ASN A C 1
ATOM 669 O O . ASN A 1 86 ? 0.491 19.922 3.979 1 96.62 86 ASN A O 1
ATOM 673 N N . VAL A 1 87 ? -0.751 18.484 5.109 1 98.5 87 VAL A N 1
ATOM 674 C CA . VAL A 1 87 ? -0.538 17.422 4.133 1 98.5 87 VAL A CA 1
ATOM 675 C C . VAL A 1 87 ? -1.31 17.734 2.854 1 98.5 87 VAL A C 1
ATOM 677 O O . VAL A 1 87 ? -0.796 17.547 1.75 1 98.5 87 VAL A O 1
ATOM 680 N N . ILE A 1 88 ? -2.543 18.25 3.025 1 98.38 88 ILE A N 1
ATOM 681 C CA . ILE A 1 88 ? -3.342 18.672 1.884 1 98.38 88 ILE A CA 1
ATOM 682 C C . ILE A 1 88 ? -2.578 19.734 1.093 1 98.38 88 ILE A C 1
ATOM 684 O O . ILE A 1 88 ? -2.572 19.719 -0.14 1 98.38 88 ILE A O 1
ATOM 688 N N . ASN A 1 89 ? -1.903 20.594 1.74 1 98.38 89 ASN A N 1
ATOM 689 C CA . ASN A 1 89 ? -1.174 21.672 1.086 1 98.38 89 ASN A CA 1
ATOM 690 C C . ASN A 1 89 ? -0.055 21.125 0.197 1 98.38 89 ASN A C 1
ATOM 692 O O . ASN A 1 89 ? 0.284 21.734 -0.818 1 98.38 89 ASN A O 1
ATOM 696 N N . ILE A 1 90 ? 0.572 19.984 0.579 1 98.56 90 ILE A N 1
ATOM 697 C CA . ILE A 1 90 ? 1.571 19.359 -0.286 1 98.56 90 ILE A CA 1
ATOM 698 C C . ILE A 1 90 ? 0.985 19.141 -1.68 1 98.56 90 ILE A C 1
ATOM 700 O O . ILE A 1 90 ? 1.658 19.375 -2.686 1 98.56 90 ILE A O 1
ATOM 704 N N . CYS A 1 91 ? -0.313 18.766 -1.778 1 97.81 91 CYS A N 1
ATOM 705 C CA . CYS A 1 91 ? -0.979 18.406 -3.025 1 97.81 91 CYS A CA 1
ATOM 706 C C . CYS A 1 91 ? -1.558 19.641 -3.709 1 97.81 91 CYS A C 1
ATOM 708 O O . CYS A 1 91 ? -1.946 19.594 -4.879 1 97.81 91 CYS A O 1
ATOM 710 N N . ARG A 1 92 ? -1.595 20.719 -2.99 1 98.25 92 ARG A N 1
ATOM 711 C CA . ARG A 1 92 ? -2.244 21.906 -3.527 1 98.25 92 ARG A CA 1
ATOM 712 C C . ARG A 1 92 ? -1.253 23.062 -3.662 1 98.25 92 ARG A C 1
ATOM 714 O O . ARG A 1 92 ? -1.563 24.203 -3.309 1 98.25 92 ARG A O 1
ATOM 721 N N . GLY A 1 93 ? -0.066 22.703 -4.043 1 97.81 93 GLY A N 1
ATOM 722 C CA . GLY A 1 93 ? 0.841 23.75 -4.488 1 97.81 93 GLY A CA 1
ATOM 723 C C . GLY A 1 93 ? 2.018 23.953 -3.555 1 97.81 93 GLY A C 1
ATOM 724 O O . GLY A 1 93 ? 2.965 24.672 -3.891 1 97.81 93 GLY A O 1
ATOM 725 N N . GLU A 1 94 ? 1.993 23.375 -2.434 1 98.38 94 GLU A N 1
ATOM 726 C CA . GLU A 1 94 ? 3.074 23.625 -1.486 1 98.38 94 GLU A CA 1
ATOM 727 C C . GLU A 1 94 ? 4.039 22.438 -1.427 1 98.38 94 GLU A C 1
ATOM 729 O O . GLU A 1 94 ? 4.84 22.328 -0.495 1 98.38 94 GLU A O 1
ATOM 734 N N . GLY A 1 95 ? 3.902 21.5 -2.213 1 98.5 95 GLY A N 1
ATOM 735 C CA . GLY A 1 95 ? 4.859 20.422 -2.379 1 98.5 95 GLY A CA 1
ATOM 736 C C . GLY A 1 95 ? 5.613 20.484 -3.693 1 98.5 95 GLY A C 1
ATOM 737 O O . GLY A 1 95 ? 5.246 21.25 -4.586 1 98.5 95 GLY A O 1
ATOM 738 N N . THR A 1 96 ? 6.645 19.719 -3.779 1 98.38 96 THR A N 1
ATOM 739 C CA . THR A 1 96 ? 7.445 19.609 -4.992 1 98.38 96 THR A CA 1
ATOM 740 C C . THR A 1 96 ? 7.16 18.297 -5.711 1 98.38 96 THR A C 1
ATOM 742 O O . THR A 1 96 ? 7.184 17.219 -5.094 1 98.38 96 THR A O 1
ATOM 745 N N . PHE A 1 97 ? 6.898 18.359 -6.969 1 96 97 PHE A N 1
ATOM 746 C CA . PHE A 1 97 ? 6.633 17.188 -7.781 1 96 97 PHE A CA 1
ATOM 747 C C . PHE A 1 97 ? 7.828 16.234 -7.766 1 96 97 PHE A C 1
ATOM 749 O O . PHE A 1 97 ? 8.977 16.672 -7.891 1 96 97 PHE A O 1
ATOM 756 N N . VAL A 1 98 ? 7.586 14.977 -7.574 1 94.31 98 VAL A N 1
ATOM 757 C CA . VAL A 1 98 ? 8.633 13.961 -7.625 1 94.31 98 VAL A CA 1
ATOM 758 C C . VAL A 1 98 ? 8.5 13.141 -8.906 1 94.31 98 VAL A C 1
ATOM 760 O O . VAL A 1 98 ? 9.289 13.289 -9.836 1 94.31 98 VAL A O 1
ATOM 763 N N . ARG A 1 99 ? 7.457 12.32 -8.969 1 88.69 99 ARG A N 1
ATOM 764 C CA . ARG A 1 99 ? 7.137 11.461 -10.102 1 88.69 99 ARG A CA 1
ATOM 765 C C . ARG A 1 99 ? 5.672 11.031 -10.07 1 88.69 99 ARG A C 1
ATOM 767 O O . ARG A 1 99 ? 5.039 11.039 -9.008 1 88.69 99 ARG A O 1
ATOM 774 N N . ASP A 1 100 ? 5.152 10.766 -11.25 1 91.69 100 ASP A N 1
ATOM 775 C CA . ASP A 1 100 ? 3.77 10.297 -11.336 1 91.69 100 ASP A CA 1
ATOM 776 C C . ASP A 1 100 ? 2.816 11.305 -10.695 1 91.69 100 ASP A C 1
ATOM 778 O O . ASP A 1 100 ? 2.693 12.438 -11.164 1 91.69 100 ASP A O 1
ATOM 782 N N . ASN A 1 101 ? 2.211 10.859 -9.586 1 93.06 101 ASN A N 1
ATOM 783 C CA . ASN A 1 101 ? 1.34 11.766 -8.836 1 93.06 101 ASN A CA 1
ATOM 784 C C . ASN A 1 101 ? 1.884 12.031 -7.434 1 93.06 101 ASN A C 1
ATOM 786 O O . ASN A 1 101 ? 1.123 12.352 -6.52 1 93.06 101 ASN A O 1
ATOM 790 N N . MET A 1 102 ? 3.201 11.859 -7.332 1 95.06 102 MET A N 1
ATOM 791 C CA . MET A 1 102 ? 3.848 11.984 -6.027 1 95.06 102 MET A CA 1
ATOM 792 C C . MET A 1 102 ? 4.473 13.367 -5.859 1 95.06 102 MET A C 1
ATOM 794 O O . MET A 1 102 ? 5.078 13.898 -6.793 1 95.06 102 MET A O 1
ATOM 798 N N . TYR A 1 103 ? 4.277 13.938 -4.68 1 96.75 103 TYR A N 1
ATOM 799 C CA . TYR A 1 103 ? 4.82 15.242 -4.316 1 96.75 103 TYR A CA 1
ATOM 800 C C . TYR A 1 103 ? 5.523 15.18 -2.965 1 96.75 103 TYR A C 1
ATOM 802 O O . TYR A 1 103 ? 5.043 14.531 -2.035 1 96.75 103 TYR A O 1
ATOM 810 N N . ARG A 1 104 ? 6.555 15.844 -2.861 1 98.31 104 ARG A N 1
ATOM 811 C CA . ARG A 1 104 ? 7.344 15.906 -1.635 1 98.31 104 ARG A CA 1
ATOM 812 C C . ARG A 1 104 ? 7.086 17.219 -0.887 1 98.31 104 ARG A C 1
ATOM 814 O O . ARG A 1 104 ? 7.012 18.281 -1.498 1 98.31 104 ARG A O 1
ATOM 821 N N . SER A 1 105 ? 7.008 17.094 0.429 1 98.56 105 SER A N 1
ATOM 822 C CA . SER A 1 105 ? 6.773 18.297 1.229 1 98.56 105 SER A CA 1
ATOM 823 C C . SER A 1 105 ? 7.977 19.234 1.194 1 98.56 105 SER A C 1
ATOM 825 O O . SER A 1 105 ? 9.109 18.781 1.016 1 98.56 105 SER A O 1
ATOM 827 N N . ASN A 1 106 ? 7.703 20.484 1.425 1 98.56 106 ASN A N 1
ATOM 828 C CA . ASN A 1 106 ? 8.773 21.469 1.516 1 98.56 106 ASN A CA 1
ATOM 829 C C . ASN A 1 106 ? 9.094 21.828 2.967 1 98.56 106 ASN A C 1
ATOM 831 O O . ASN A 1 106 ? 10.008 22.609 3.236 1 98.56 106 ASN A O 1
ATOM 835 N N . ILE A 1 107 ? 8.328 21.297 3.838 1 97.38 107 ILE A N 1
ATOM 836 C CA . ILE A 1 107 ? 8.586 21.438 5.27 1 97.38 107 ILE A CA 1
ATOM 837 C C . ILE A 1 107 ? 8.695 20.047 5.906 1 97.38 107 ILE A C 1
ATOM 839 O O . ILE A 1 107 ? 8.375 19.031 5.277 1 97.38 107 ILE A O 1
ATOM 843 N N . ASN A 1 108 ? 9.141 20.031 7.164 1 97.19 108 ASN A N 1
ATOM 844 C CA . ASN A 1 108 ? 9.289 18.766 7.879 1 97.19 108 ASN A CA 1
ATOM 845 C C . ASN A 1 108 ? 7.984 18.344 8.555 1 97.19 108 ASN A C 1
ATOM 847 O O . ASN A 1 108 ? 7.199 19.203 8.977 1 97.19 108 ASN A O 1
ATOM 851 N N . PHE A 1 109 ? 7.805 17.094 8.625 1 97.25 109 PHE A N 1
ATOM 852 C CA . PHE A 1 109 ? 6.699 16.484 9.352 1 97.25 109 PHE A CA 1
ATOM 853 C C . PHE A 1 109 ? 7.219 15.5 10.391 1 97.25 109 PHE A C 1
ATOM 855 O O . PHE A 1 109 ? 8.312 14.953 10.25 1 97.25 109 PHE A O 1
ATOM 862 N N . ARG A 1 110 ? 6.469 15.383 11.422 1 96.38 110 ARG A N 1
ATOM 863 C CA . ARG A 1 110 ? 6.695 14.289 12.359 1 96.38 110 ARG A CA 1
ATOM 864 C C . ARG A 1 110 ? 5.934 13.039 11.938 1 96.38 110 ARG A C 1
ATOM 866 O O . ARG A 1 110 ? 4.727 13.086 11.695 1 96.38 110 ARG A O 1
ATOM 873 N N . THR A 1 111 ? 6.645 11.922 11.789 1 97.62 111 THR A N 1
ATOM 874 C CA . THR A 1 111 ? 6.027 10.648 11.422 1 97.62 111 THR A CA 1
ATOM 875 C C . THR A 1 111 ? 6.473 9.547 12.383 1 97.62 111 THR A C 1
ATOM 877 O O . THR A 1 111 ? 7.434 9.711 13.133 1 97.62 111 THR A O 1
ATOM 880 N N . VAL A 1 112 ? 5.723 8.516 12.453 1 97.44 112 VAL A N 1
ATOM 881 C CA . VAL A 1 112 ? 6.102 7.293 13.156 1 97.44 112 VAL A CA 1
ATOM 882 C C . VAL A 1 112 ? 5.867 6.086 12.25 1 97.44 112 VAL A C 1
ATOM 884 O O . VAL A 1 112 ? 4.809 5.965 11.633 1 97.44 112 VAL A O 1
ATOM 887 N N . VAL A 1 113 ? 6.875 5.293 12.125 1 97.5 113 VAL A N 1
ATOM 888 C CA . VAL A 1 113 ? 6.73 4.004 11.453 1 97.5 113 VAL A CA 1
ATOM 889 C C . VAL A 1 113 ? 6.41 2.92 12.477 1 97.5 113 VAL A C 1
ATOM 891 O O . VAL A 1 113 ? 7.137 2.756 13.461 1 97.5 113 VAL A O 1
ATOM 894 N N . CYS A 1 114 ? 5.293 2.254 12.328 1 97.5 114 CYS A N 1
ATOM 895 C CA . CYS A 1 114 ? 4.859 1.139 13.156 1 97.5 114 CYS A CA 1
ATOM 896 C C . CYS A 1 114 ? 5.16 -0.195 12.484 1 97.5 114 CYS A C 1
ATOM 898 O O . CYS A 1 114 ? 4.699 -0.452 11.375 1 97.5 114 CYS A O 1
ATOM 900 N N . ARG A 1 115 ? 5.887 -1.065 13.188 1 96.06 115 ARG A N 1
ATOM 901 C CA . ARG A 1 115 ? 6.23 -2.361 12.609 1 96.06 115 ARG A CA 1
ATOM 902 C C . ARG A 1 115 ? 5.719 -3.502 13.484 1 96.06 115 ARG A C 1
ATOM 904 O O . ARG A 1 115 ? 5.895 -3.484 14.703 1 96.06 115 ARG A O 1
ATOM 911 N N . LEU A 1 116 ? 5.145 -4.395 12.828 1 96.56 116 LEU A N 1
ATOM 912 C CA . LEU A 1 116 ? 4.504 -5.52 13.5 1 96.56 116 LEU A CA 1
ATOM 913 C C . LEU A 1 116 ? 5.539 -6.383 14.219 1 96.56 116 LEU A C 1
ATOM 915 O O . LEU A 1 116 ? 6.57 -6.73 13.641 1 96.56 116 LEU A O 1
ATOM 919 N N . GLN A 1 117 ? 5.301 -6.75 15.516 1 96.5 117 GLN A N 1
ATOM 920 C CA . GLN A 1 117 ? 6.18 -7.59 16.312 1 96.5 117 GLN A CA 1
ATOM 921 C C . GLN A 1 117 ? 5.566 -8.969 16.547 1 96.5 117 GLN A C 1
ATOM 923 O O . GLN A 1 117 ? 6.254 -9.891 16.984 1 96.5 117 GLN A O 1
ATOM 928 N N . THR A 1 118 ? 4.227 -9.086 16.266 1 94.69 118 THR A N 1
ATOM 929 C CA . THR A 1 118 ? 3.514 -10.344 16.469 1 94.69 118 THR A CA 1
ATOM 930 C C . THR A 1 118 ? 2.848 -10.805 15.172 1 94.69 118 THR A C 1
ATOM 932 O O . THR A 1 118 ? 1.63 -10.688 15.023 1 94.69 118 THR A O 1
ATOM 935 N N . PRO A 1 119 ? 3.582 -11.422 14.359 1 88.31 119 PRO A N 1
ATOM 936 C CA . PRO A 1 119 ? 3.105 -11.727 13.008 1 88.31 119 PRO A CA 1
ATOM 937 C C . PRO A 1 119 ? 1.955 -12.734 13.008 1 88.31 119 PRO A C 1
ATOM 939 O O . PRO A 1 119 ? 1.209 -12.82 12.031 1 88.31 119 PRO A O 1
ATOM 942 N N . ARG A 1 120 ? 1.661 -13.492 14.055 1 87.62 120 ARG A N 1
ATOM 943 C CA . ARG A 1 120 ? 0.61 -14.5 14.086 1 87.62 120 ARG A CA 1
ATOM 944 C C . ARG A 1 120 ? -0.637 -13.977 14.789 1 87.62 120 ARG A C 1
ATOM 946 O O . ARG A 1 120 ? -1.656 -14.664 14.859 1 87.62 120 ARG A O 1
ATOM 953 N N . ALA A 1 121 ? -0.5 -12.75 15.289 1 93.44 121 ALA A N 1
ATOM 954 C CA . ALA A 1 121 ? -1.638 -12.164 16 1 93.44 121 ALA A CA 1
ATOM 955 C C . ALA A 1 121 ? -2.717 -11.711 15.016 1 93.44 121 ALA A C 1
ATOM 957 O O . ALA A 1 121 ? -2.465 -11.586 13.82 1 93.44 121 ALA A O 1
ATOM 958 N N . THR A 1 122 ? -3.93 -11.578 15.562 1 89.19 122 THR A N 1
ATOM 959 C CA . THR A 1 122 ? -5.059 -11.047 14.812 1 89.19 122 THR A CA 1
ATOM 960 C C . THR A 1 122 ? -5.391 -9.625 15.273 1 89.19 122 THR A C 1
ATOM 962 O O . THR A 1 122 ? -5.02 -9.227 16.375 1 89.19 122 THR A O 1
ATOM 965 N N . PRO A 1 123 ? -6.09 -8.859 14.383 1 91.5 123 PRO A N 1
ATOM 966 C CA . PRO A 1 123 ? -6.445 -7.496 14.789 1 91.5 123 PRO A CA 1
ATOM 967 C C . PRO A 1 123 ? -7.129 -7.449 16.156 1 91.5 123 PRO A C 1
ATOM 969 O O . PRO A 1 123 ? -7.973 -8.297 16.453 1 91.5 123 PRO A O 1
ATOM 972 N N . GLY A 1 124 ? -6.824 -6.492 16.859 1 94.5 124 GLY A N 1
ATOM 973 C CA . GLY A 1 124 ? -7.195 -6.387 18.266 1 94.5 124 GLY A CA 1
ATOM 974 C C . GLY A 1 124 ? -6.086 -6.809 19.203 1 94.5 124 GLY A C 1
ATOM 975 O O . GLY A 1 124 ? -6.078 -6.418 20.375 1 94.5 124 GLY A O 1
ATOM 976 N N . HIS A 1 125 ? -5.148 -7.586 18.656 1 96.38 125 HIS A N 1
ATOM 977 C CA . HIS A 1 125 ? -4.066 -8.109 19.484 1 96.38 125 HIS A CA 1
ATOM 978 C C . HIS A 1 125 ? -2.711 -7.906 18.812 1 96.38 125 HIS A C 1
ATOM 980 O O . HIS A 1 125 ? -1.73 -8.555 19.188 1 96.38 125 HIS A O 1
ATOM 986 N N . CYS A 1 126 ? -2.617 -7.137 17.812 1 97 126 CYS A N 1
ATOM 987 C CA . CYS A 1 126 ? -1.339 -6.848 17.172 1 97 126 CYS A CA 1
ATOM 988 C C . CYS A 1 126 ? -0.444 -6.02 18.078 1 97 126 CYS A C 1
ATOM 990 O O . CYS A 1 126 ? -0.918 -5.109 18.766 1 97 126 CYS A O 1
ATOM 992 N N . ILE A 1 127 ? 0.808 -6.359 18.141 1 98.31 127 ILE A N 1
ATOM 993 C CA . ILE A 1 127 ? 1.794 -5.57 18.859 1 98.31 127 ILE A CA 1
ATOM 994 C C . ILE A 1 127 ? 2.785 -4.949 17.875 1 98.31 127 ILE A C 1
ATOM 996 O O . ILE A 1 127 ? 3.303 -5.633 17 1 98.31 127 ILE A O 1
ATOM 1000 N N . TYR A 1 128 ? 3.01 -3.646 18.094 1 97.94 128 TYR A N 1
ATOM 1001 C CA . TYR A 1 128 ? 3.873 -2.918 17.172 1 97.94 128 TYR A CA 1
ATOM 1002 C C . TYR A 1 128 ? 4.996 -2.207 17.922 1 97.94 128 TYR A C 1
ATOM 1004 O O . TYR A 1 128 ? 4.809 -1.771 19.062 1 97.94 128 TYR A O 1
ATOM 1012 N N . SER A 1 129 ? 6.145 -2.107 17.281 1 97.69 129 SER A N 1
ATOM 1013 C CA . SER A 1 129 ? 7.176 -1.156 17.672 1 97.69 129 SER A CA 1
ATOM 1014 C C . SER A 1 129 ? 6.988 0.186 16.969 1 97.69 129 SER A C 1
ATOM 1016 O O . SER A 1 129 ? 6.219 0.292 16.016 1 97.69 129 SER A O 1
ATOM 1018 N N . ALA A 1 130 ? 7.613 1.202 17.5 1 97.69 130 ALA A N 1
ATOM 1019 C CA . ALA A 1 130 ? 7.492 2.559 16.969 1 97.69 130 ALA A CA 1
ATOM 1020 C C . ALA A 1 130 ? 8.867 3.154 16.672 1 97.69 130 ALA A C 1
ATOM 1022 O O . ALA A 1 130 ? 9.781 3.07 17.484 1 97.69 130 ALA A O 1
ATOM 1023 N N . THR A 1 131 ? 9.031 3.725 15.484 1 97 131 THR A N 1
ATOM 1024 C CA . THR A 1 131 ? 10.219 4.48 15.117 1 97 131 THR A CA 1
ATOM 1025 C C . THR A 1 131 ? 9.852 5.895 14.672 1 97 131 THR A C 1
ATOM 1027 O O . THR A 1 131 ? 9.359 6.09 13.555 1 97 131 THR A O 1
ATOM 1030 N N . PRO A 1 132 ? 10.062 6.883 15.516 1 96.31 132 PRO A N 1
ATOM 1031 C CA . PRO A 1 132 ? 9.758 8.266 15.141 1 96.31 132 PRO A CA 1
ATOM 1032 C C . PRO A 1 132 ? 10.773 8.852 14.164 1 96.31 132 PRO A C 1
ATOM 1034 O O . PRO A 1 132 ? 11.953 8.492 14.203 1 96.31 132 PRO A O 1
ATOM 1037 N N . LYS A 1 133 ? 10.312 9.703 13.32 1 95.94 133 LYS A N 1
ATOM 1038 C CA . LYS A 1 133 ? 11.148 10.43 12.367 1 95.94 133 LYS A CA 1
ATOM 1039 C C . LYS A 1 133 ? 10.625 11.844 12.141 1 95.94 133 LYS A C 1
ATOM 1041 O O . LYS A 1 133 ? 9.414 12.062 12.141 1 95.94 133 LYS A O 1
ATOM 1046 N N . THR A 1 134 ? 11.5 12.773 11.992 1 96.38 134 THR A N 1
ATOM 1047 C CA . THR A 1 134 ? 11.172 14.125 11.57 1 96.38 134 THR A CA 1
ATOM 1048 C C . THR A 1 134 ? 11.867 14.469 10.258 1 96.38 134 THR A C 1
ATOM 1050 O O . THR A 1 134 ? 13.086 14.289 10.125 1 96.38 134 THR A O 1
ATOM 1053 N N . GLY A 1 135 ? 11.148 14.836 9.289 1 97.5 135 GLY A N 1
ATOM 1054 C CA . GLY A 1 135 ? 11.711 15.164 7.988 1 97.5 135 GLY A CA 1
ATOM 1055 C C . GLY A 1 135 ? 10.656 15.375 6.922 1 97.5 135 GLY A C 1
ATOM 1056 O O . GLY A 1 135 ? 9.461 15.477 7.23 1 97.5 135 GLY A O 1
ATOM 1057 N N . ARG A 1 136 ? 11.031 15.555 5.676 1 98.12 136 ARG A N 1
ATOM 1058 C CA . ARG A 1 136 ? 10.094 15.727 4.57 1 98.12 136 ARG A CA 1
ATOM 1059 C C . ARG A 1 136 ? 9.406 14.414 4.227 1 98.12 136 ARG A C 1
ATOM 1061 O O . ARG A 1 136 ? 9.969 13.336 4.438 1 98.12 136 ARG A O 1
ATOM 1068 N N . ILE A 1 137 ? 8.234 14.523 3.721 1 97.94 137 ILE A N 1
ATOM 1069 C CA . ILE A 1 137 ? 7.484 13.328 3.342 1 97.94 137 ILE A CA 1
ATOM 1070 C C . ILE A 1 137 ? 7.043 13.438 1.884 1 97.94 137 ILE A C 1
ATOM 1072 O O . ILE A 1 137 ? 6.945 14.539 1.339 1 97.94 137 ILE A O 1
ATOM 1076 N N . THR A 1 138 ? 6.898 12.328 1.252 1 96.75 138 THR A N 1
ATOM 1077 C CA . THR A 1 138 ? 6.344 12.234 -0.092 1 96.75 138 THR A CA 1
ATOM 1078 C C . THR A 1 138 ? 4.961 11.586 -0.057 1 96.75 138 THR A C 1
ATOM 1080 O O . THR A 1 138 ? 4.766 10.555 0.59 1 96.75 138 THR A O 1
ATOM 1083 N N . VAL A 1 139 ? 3.984 12.273 -0.723 1 97.62 139 VAL A N 1
ATOM 1084 C CA . VAL A 1 139 ? 2.627 11.742 -0.723 1 97.62 139 VAL A CA 1
ATOM 1085 C C . VAL A 1 139 ? 2.102 11.664 -2.154 1 97.62 139 VAL A C 1
ATOM 1087 O O . VAL A 1 139 ? 2.516 12.438 -3.018 1 97.62 139 VAL A O 1
ATOM 1090 N N . GLY A 1 140 ? 1.289 10.617 -2.365 1 95.31 140 GLY A N 1
ATOM 1091 C CA . GLY A 1 140 ? 0.52 10.578 -3.6 1 95.31 140 GLY A CA 1
ATOM 1092 C C . GLY A 1 140 ? -0.706 11.469 -3.568 1 95.31 140 GLY A C 1
ATOM 1093 O O . GLY A 1 140 ? -1.423 11.516 -2.566 1 95.31 140 GLY A O 1
ATOM 1094 N N . CYS A 1 141 ? -0.955 12.156 -4.637 1 95.81 141 CYS A N 1
ATOM 1095 C CA . CYS A 1 141 ? -2.029 13.141 -4.676 1 95.81 141 CYS A CA 1
ATOM 1096 C C . CYS A 1 141 ? -3.041 12.805 -5.762 1 95.81 141 CYS A C 1
ATOM 1098 O O . CYS A 1 141 ? -2.672 12.297 -6.824 1 95.81 141 CYS A O 1
ATOM 1100 N N . SER A 1 142 ? -4.273 13.039 -5.508 1 92.38 142 SER A N 1
ATOM 1101 C CA . SER A 1 142 ? -5.379 12.961 -6.453 1 92.38 142 SER A CA 1
ATOM 1102 C C . SER A 1 142 ? -6.383 14.086 -6.223 1 92.38 142 SER A C 1
ATOM 1104 O O . SER A 1 142 ? -6.898 14.25 -5.117 1 92.38 142 SER A O 1
ATOM 1106 N N . GLN A 1 143 ? -6.531 14.844 -7.289 1 91.12 143 GLN A N 1
ATOM 1107 C CA . GLN A 1 143 ? -7.492 15.938 -7.246 1 91.12 143 GLN A CA 1
ATOM 1108 C C . GLN A 1 143 ? -7.246 16.844 -6.039 1 91.12 143 GLN A C 1
ATOM 1110 O O . GLN A 1 143 ? -8.172 17.172 -5.297 1 91.12 143 GLN A O 1
ATOM 1115 N N . GLY A 1 144 ? -5.984 17.031 -5.805 1 94.81 144 GLY A N 1
ATOM 1116 C CA . GLY A 1 144 ? -5.605 18 -4.785 1 94.81 144 GLY A CA 1
ATOM 1117 C C . GLY A 1 144 ? -5.605 17.422 -3.383 1 94.81 144 GLY A C 1
ATOM 1118 O O . GLY A 1 144 ? -5.383 18.141 -2.408 1 94.81 144 GLY A O 1
ATOM 1119 N N . ASN A 1 145 ? -5.863 16.172 -3.314 1 96.75 145 ASN A N 1
ATOM 1120 C CA . ASN A 1 145 ? -5.902 15.539 -1.999 1 96.75 145 ASN A CA 1
ATOM 1121 C C . ASN A 1 145 ? -4.875 14.414 -1.882 1 96.75 145 ASN A C 1
ATOM 1123 O O . ASN A 1 145 ? -4.598 13.719 -2.857 1 96.75 145 ASN A O 1
ATOM 1127 N N . PRO A 1 146 ? -4.277 14.266 -0.636 1 97.69 146 PRO A N 1
ATOM 1128 C CA . PRO A 1 146 ? -3.408 13.102 -0.454 1 97.69 146 PRO A CA 1
ATOM 1129 C C . PRO A 1 146 ? -4.18 11.781 -0.44 1 97.69 146 PRO A C 1
ATOM 1131 O O . PRO A 1 146 ? -5.234 11.688 0.192 1 97.69 146 PRO A O 1
ATOM 1134 N N . VAL A 1 147 ? -3.672 10.789 -1.122 1 95.25 147 VAL A N 1
ATOM 1135 C CA . VAL A 1 147 ? -4.395 9.523 -1.213 1 95.25 147 VAL A CA 1
ATOM 1136 C C . VAL A 1 147 ? -3.445 8.367 -0.917 1 95.25 147 VAL A C 1
ATOM 1138 O O . VAL A 1 147 ? -3.883 7.223 -0.753 1 95.25 147 VAL A O 1
ATOM 1141 N N . HIS A 1 148 ? -2.137 8.562 -0.873 1 93.12 148 HIS A N 1
ATOM 1142 C CA . HIS A 1 148 ? -1.151 7.52 -0.611 1 93.12 148 HIS A CA 1
ATOM 1143 C C . HIS A 1 148 ? 0.002 8.055 0.233 1 93.12 148 HIS A C 1
ATOM 1145 O O . HIS A 1 148 ? 0.455 9.18 0.032 1 93.12 148 HIS A O 1
ATOM 1151 N N . PHE A 1 149 ? 0.439 7.309 1.155 1 95.62 149 PHE A N 1
ATOM 1152 C CA . PHE A 1 149 ? 1.619 7.574 1.969 1 95.62 149 PHE A CA 1
ATOM 1153 C C . PHE A 1 149 ? 2.244 6.273 2.457 1 95.62 149 PHE A C 1
ATOM 1155 O O . PHE A 1 149 ? 1.542 5.383 2.941 1 95.62 149 PHE A O 1
ATOM 1162 N N . ASP A 1 150 ? 3.484 6.117 2.186 1 89.44 150 ASP A N 1
ATOM 1163 C CA . ASP A 1 150 ? 4.23 4.957 2.662 1 89.44 150 ASP A CA 1
ATOM 1164 C C . ASP A 1 150 ? 5.668 5.332 3.01 1 89.44 150 ASP A C 1
ATOM 1166 O O . ASP A 1 150 ? 6.434 5.75 2.139 1 89.44 150 ASP A O 1
ATOM 1170 N N . ALA A 1 151 ? 6.035 5.125 4.215 1 90.62 151 ALA A N 1
ATOM 1171 C CA . ALA A 1 151 ? 7.395 5.402 4.668 1 90.62 151 ALA A CA 1
ATOM 1172 C C . ALA A 1 151 ? 8.031 4.16 5.281 1 90.62 151 ALA A C 1
ATOM 1174 O O . ALA A 1 151 ? 8.984 4.266 6.066 1 90.62 151 ALA A O 1
ATOM 1175 N N . CYS A 1 152 ? 7.492 2.967 5.016 1 87.12 152 CYS A N 1
ATOM 1176 C CA . CYS A 1 152 ? 7.965 1.71 5.586 1 87.12 152 CYS A CA 1
ATOM 1177 C C . CYS A 1 152 ? 9.266 1.266 4.926 1 87.12 152 CYS A C 1
ATOM 1179 O O . CYS A 1 152 ? 9.922 0.342 5.402 1 87.12 152 CYS A O 1
ATOM 1181 N N . SER A 1 153 ? 9.797 1.856 3.836 1 68.75 153 SER A N 1
ATOM 1182 C CA . SER A 1 153 ? 11.008 1.379 3.17 1 68.75 153 SER A CA 1
ATOM 1183 C C . SER A 1 153 ? 12.203 1.387 4.117 1 68.75 153 SER A C 1
ATOM 1185 O O . SER A 1 153 ? 12.375 2.324 4.898 1 68.75 153 SER A O 1
ATOM 1187 N N . LEU A 1 154 ? 12.734 0.188 4.484 1 52.97 154 LEU A N 1
ATOM 1188 C CA . LEU A 1 154 ? 13.875 -0.068 5.363 1 52.97 154 LEU A CA 1
ATOM 1189 C C . LEU A 1 154 ? 15.094 0.722 4.914 1 52.97 154 LEU A C 1
ATOM 1191 O O . LEU A 1 154 ? 15.398 0.777 3.721 1 52.97 154 LEU A O 1
ATOM 1195 N N . PHE A 1 155 ? 15.352 1.729 5.586 1 42 155 PHE A N 1
ATOM 1196 C CA . PHE A 1 155 ? 16.734 2.17 5.5 1 42 155 PHE A CA 1
ATOM 1197 C C . PHE A 1 155 ? 17.688 0.991 5.648 1 42 155 PHE A C 1
ATOM 1199 O O . PHE A 1 155 ? 17.719 0.341 6.695 1 42 155 PHE A O 1
ATOM 1206 N N . LYS A 1 156 ? 17.922 0.108 4.664 1 36.56 156 LYS A N 1
ATOM 1207 C CA . LYS A 1 156 ? 19.172 -0.609 4.941 1 36.56 156 LYS A CA 1
ATOM 1208 C C . LYS A 1 156 ? 20.188 0.303 5.609 1 36.56 156 LYS A C 1
ATOM 1210 O O . LYS A 1 156 ? 20.641 1.285 5.016 1 36.56 156 LYS A O 1
ATOM 1215 N N . ARG A 1 157 ? 20.172 0.449 6.883 1 34.25 157 ARG A N 1
ATOM 1216 C CA . ARG A 1 157 ? 21.422 0.867 7.52 1 34.25 157 ARG A CA 1
ATOM 1217 C C . ARG A 1 157 ? 22.625 0.205 6.859 1 34.25 157 ARG A C 1
ATOM 1219 O O . ARG A 1 157 ? 22.703 -1.023 6.785 1 34.25 157 ARG A O 1
ATOM 1226 N N . LEU A 1 158 ? 23.281 0.863 5.988 1 34.03 158 LEU A N 1
ATOM 1227 C CA . LEU A 1 158 ? 24.688 0.58 5.707 1 34.03 158 LEU A CA 1
ATOM 1228 C C . LEU A 1 158 ? 25.391 0.057 6.953 1 34.03 158 LEU A C 1
ATOM 1230 O O . LEU A 1 158 ? 25.656 0.816 7.891 1 34.03 158 LEU A O 1
ATOM 1234 N N . PHE A 1 159 ? 25.109 -1.046 7.492 1 30.08 159 PHE A N 1
ATOM 1235 C CA . PHE A 1 159 ? 26.156 -1.551 8.375 1 30.08 159 PHE A CA 1
ATOM 1236 C C . PHE A 1 159 ? 27.5 -1.613 7.648 1 30.08 159 PHE A C 1
ATOM 1238 O O . PHE A 1 159 ? 27.719 -2.508 6.832 1 30.08 159 PHE A O 1
ATOM 1245 N N . ASN A 1 160 ? 28.109 -0.503 7.297 1 29.19 160 ASN A N 1
ATOM 1246 C CA . ASN A 1 160 ? 29.562 -0.412 7.203 1 29.19 160 ASN A CA 1
ATOM 1247 C C . ASN A 1 160 ? 30.234 -0.965 8.453 1 29.19 160 ASN A C 1
ATOM 1249 O O . ASN A 1 160 ? 30.391 -0.255 9.445 1 29.19 160 ASN A O 1
ATOM 1253 N N . SER A 1 161 ? 29.875 -2.033 9.031 1 25.44 161 SER A N 1
ATOM 1254 C CA . SER A 1 161 ? 30.922 -2.51 9.938 1 25.44 161 SER A CA 1
ATOM 1255 C C . SER A 1 161 ? 32.281 -2.543 9.258 1 25.44 161 SER A C 1
ATOM 1257 O O . SER A 1 161 ? 32.406 -2.99 8.109 1 25.44 161 SER A O 1
ATOM 1259 N N . PHE A 1 162 ? 33.438 -2.035 9.992 1 25.27 162 PHE A N 1
ATOM 1260 C CA . PHE A 1 162 ? 34.844 -2.32 9.984 1 25.27 162 PHE A CA 1
ATOM 1261 C C . PHE A 1 162 ? 35.125 -3.822 10.062 1 25.27 162 PHE A C 1
ATOM 1263 O O . PHE A 1 162 ? 34.344 -4.555 10.68 1 25.27 162 PHE A O 1
ATOM 1270 N N . PHE B 1 1 ? -85.5 -32.281 24.609 1 33.28 1 PHE B N 1
ATOM 1271 C CA . PHE B 1 1 ? -85.125 -31.328 25.641 1 33.28 1 PHE B CA 1
ATOM 1272 C C . PHE B 1 1 ? -83.625 -31.188 25.75 1 33.28 1 PHE B C 1
ATOM 1274 O O . PHE B 1 1 ? -82.875 -32.188 25.75 1 33.28 1 PHE B O 1
ATOM 1281 N N . VAL B 1 2 ? -83.062 -29.891 25.609 1 32.94 2 VAL B N 1
ATOM 1282 C CA . VAL B 1 2 ? -81.938 -29.141 25 1 32.94 2 VAL B CA 1
ATOM 1283 C C . VAL B 1 2 ? -80.688 -29.312 25.812 1 32.94 2 VAL B C 1
ATOM 1285 O O . VAL B 1 2 ? -80.688 -29.203 27.031 1 32.94 2 VAL B O 1
ATOM 1288 N N . MET B 1 3 ? -79.625 -29.969 25.156 1 29.44 3 MET B N 1
ATOM 1289 C CA . MET B 1 3 ? -78.25 -30.391 25.281 1 29.44 3 MET B CA 1
ATOM 1290 C C . MET B 1 3 ? -77.312 -29.203 25.578 1 29.44 3 MET B C 1
ATOM 1292 O O . MET B 1 3 ? -77.375 -28.203 24.859 1 29.44 3 MET B O 1
ATOM 1296 N N . ALA B 1 4 ? -77.25 -28.75 26.906 1 34.62 4 ALA B N 1
ATOM 1297 C CA . ALA B 1 4 ? -76.375 -27.734 27.516 1 34.62 4 ALA B CA 1
ATOM 1298 C C . ALA B 1 4 ? -74.938 -27.859 27 1 34.62 4 ALA B C 1
ATOM 1300 O O . ALA B 1 4 ? -74.25 -28.859 27.219 1 34.62 4 ALA B O 1
ATOM 1301 N N . LEU B 1 5 ? -74.625 -27.266 25.781 1 29.92 5 LEU B N 1
ATOM 1302 C CA . LEU B 1 5 ? -73.375 -27.156 25.031 1 29.92 5 LEU B CA 1
ATOM 1303 C C . LEU B 1 5 ? -72.312 -26.484 25.859 1 29.92 5 LEU B C 1
ATOM 1305 O O . LEU B 1 5 ? -72.562 -25.5 26.562 1 29.92 5 LEU B O 1
ATOM 1309 N N . ALA B 1 6 ? -71.25 -27.297 26.312 1 33.47 6 ALA B N 1
ATOM 1310 C CA . ALA B 1 6 ? -69.938 -27.172 26.938 1 33.47 6 ALA B CA 1
ATOM 1311 C C . ALA B 1 6 ? -69.125 -26.062 26.266 1 33.47 6 ALA B C 1
ATOM 1313 O O . ALA B 1 6 ? -69 -26.016 25.047 1 33.47 6 ALA B O 1
ATOM 1314 N N . GLN B 1 7 ? -69.188 -24.797 26.844 1 30.33 7 GLN B N 1
ATOM 1315 C CA . GLN B 1 7 ? -68.562 -23.531 26.516 1 30.33 7 GLN B CA 1
ATOM 1316 C C . GLN B 1 7 ? -67.062 -23.703 26.422 1 30.33 7 GLN B C 1
ATOM 1318 O O . GLN B 1 7 ? -66.375 -23.953 27.438 1 30.33 7 GLN B O 1
ATOM 1323 N N . LEU B 1 8 ? -66.5 -24.562 25.562 1 35.06 8 LEU B N 1
ATOM 1324 C CA . LEU B 1 8 ? -65.062 -24.672 25.375 1 35.06 8 LEU B CA 1
ATOM 1325 C C . LEU B 1 8 ? -64.438 -23.312 25.062 1 35.06 8 LEU B C 1
ATOM 1327 O O . LEU B 1 8 ? -64.75 -22.703 24.047 1 35.06 8 LEU B O 1
ATOM 1331 N N . ARG B 1 9 ? -64.375 -22.422 26.109 1 31.14 9 ARG B N 1
ATOM 1332 C CA . ARG B 1 9 ? -63.688 -21.156 25.953 1 31.14 9 ARG B CA 1
ATOM 1333 C C . ARG B 1 9 ? -62.281 -21.375 25.422 1 31.14 9 ARG B C 1
ATOM 1335 O O . ARG B 1 9 ? -61.5 -22.109 26.016 1 31.14 9 ARG B O 1
ATOM 1342 N N . THR B 1 10 ? -62.125 -21.531 24.141 1 33.66 10 THR B N 1
ATOM 1343 C CA . THR B 1 10 ? -60.906 -21.578 23.375 1 33.66 10 THR B CA 1
ATOM 1344 C C . THR B 1 10 ? -60 -20.391 23.703 1 33.66 10 THR B C 1
ATOM 1346 O O . THR B 1 10 ? -60.375 -19.25 23.453 1 33.66 10 THR B O 1
ATOM 1349 N N . MET B 1 11 ? -59.5 -20.344 25.016 1 34.09 11 MET B N 1
ATOM 1350 C CA . MET B 1 11 ? -58.531 -19.297 25.297 1 34.09 11 MET B CA 1
ATOM 1351 C C . MET B 1 11 ? -57.469 -19.219 24.219 1 34.09 11 MET B C 1
ATOM 1353 O O . MET B 1 11 ? -56.875 -20.234 23.859 1 34.09 11 MET B O 1
ATOM 1357 N N . ASN B 1 12 ? -57.688 -18.422 23.156 1 37.81 12 ASN B N 1
ATOM 1358 C CA . ASN B 1 12 ? -56.75 -18.047 22.109 1 37.81 12 ASN B CA 1
ATOM 1359 C C . ASN B 1 12 ? -55.438 -17.562 22.703 1 37.81 12 ASN B C 1
ATOM 1361 O O . ASN B 1 12 ? -55.406 -16.578 23.438 1 37.81 12 ASN B O 1
ATOM 1365 N N . ALA B 1 13 ? -54.562 -18.438 23.266 1 42.03 13 ALA B N 1
ATOM 1366 C CA . ALA B 1 13 ? -53.188 -18.078 23.609 1 42.03 13 ALA B CA 1
ATOM 1367 C C . ALA B 1 13 ? -52.531 -17.266 22.484 1 42.03 13 ALA B C 1
ATOM 1369 O O . ALA B 1 13 ? -52.562 -17.688 21.328 1 42.03 13 ALA B O 1
ATOM 1370 N N . PRO B 1 14 ? -52.719 -15.914 22.656 1 43 14 PRO B N 1
ATOM 1371 C CA . PRO B 1 14 ? -51.938 -15.211 21.641 1 43 14 PRO B CA 1
ATOM 1372 C C . PRO B 1 14 ? -50.5 -15.758 21.516 1 43 14 PRO B C 1
ATOM 1374 O O . PRO B 1 14 ? -49.875 -16.094 22.531 1 43 14 PRO B O 1
ATOM 1377 N N . LEU B 1 15 ? -50.312 -16.688 20.578 1 41.62 15 LEU B N 1
ATOM 1378 C CA . LEU B 1 15 ? -48.938 -17 20.125 1 41.62 15 LEU B CA 1
ATOM 1379 C C . LEU B 1 15 ? -48.094 -15.734 20.031 1 41.62 15 LEU B C 1
ATOM 1381 O O . LEU B 1 15 ? -48.406 -14.852 19.219 1 41.62 15 LEU B O 1
ATOM 1385 N N . SER B 1 16 ? -47.75 -15.148 21.234 1 43 16 SER B N 1
ATOM 1386 C CA . SER B 1 16 ? -46.688 -14.164 21.156 1 43 16 SER B CA 1
ATOM 1387 C C . SER B 1 16 ? -45.594 -14.594 20.172 1 43 16 SER B C 1
ATOM 1389 O O . SER B 1 16 ? -45.031 -15.664 20.312 1 43 16 SER B O 1
ATOM 1391 N N . CYS B 1 17 ? -45.844 -14.328 18.875 1 38.81 17 CYS B N 1
ATOM 1392 C CA . CYS B 1 17 ? -44.781 -14.375 17.906 1 38.81 17 CYS B CA 1
ATOM 1393 C C . CYS B 1 17 ? -43.531 -13.711 18.438 1 38.81 17 CYS B C 1
ATOM 1395 O O . CYS B 1 17 ? -43.469 -12.484 18.578 1 38.81 17 CYS B O 1
ATOM 1397 N N . LEU B 1 18 ? -43.031 -14.258 19.594 1 38.72 18 LEU B N 1
ATOM 1398 C CA . LEU B 1 18 ? -41.625 -13.875 19.828 1 38.72 18 LEU B CA 1
ATOM 1399 C C . LEU B 1 18 ? -40.875 -13.812 18.516 1 38.72 18 LEU B C 1
ATOM 1401 O O . LEU B 1 18 ? -40.625 -14.844 17.875 1 38.72 18 LEU B O 1
ATOM 1405 N N . MET B 1 19 ? -41.281 -12.812 17.672 1 38 19 MET B N 1
ATOM 1406 C CA . MET B 1 19 ? -40.344 -12.547 16.578 1 38 19 MET B CA 1
ATOM 1407 C C . MET B 1 19 ? -38.906 -12.586 17.094 1 38 19 MET B C 1
ATOM 1409 O O . MET B 1 19 ? -38.531 -11.781 17.938 1 38 19 MET B O 1
ATOM 1413 N N . LEU B 1 20 ? -38.406 -13.812 17.438 1 41.38 20 LEU B N 1
ATOM 1414 C CA . LEU B 1 20 ? -36.969 -13.914 17.484 1 41.38 20 LEU B CA 1
ATOM 1415 C C . LEU B 1 20 ? -36.344 -13.141 16.328 1 41.38 20 LEU B C 1
ATOM 1417 O O . LEU B 1 20 ? -36.438 -13.547 15.164 1 41.38 20 LEU B O 1
ATOM 1421 N N . ALA B 1 21 ? -36.562 -11.766 16.328 1 38.97 21 ALA B N 1
ATOM 1422 C CA . ALA B 1 21 ? -35.625 -11.039 15.461 1 38.97 21 ALA B CA 1
ATOM 1423 C C . ALA B 1 21 ? -34.25 -11.703 15.445 1 38.97 21 ALA B C 1
ATOM 1425 O O . ALA B 1 21 ? -33.562 -11.719 16.469 1 38.97 21 ALA B O 1
ATOM 1426 N N . SER B 1 22 ? -34.094 -12.844 14.789 1 40.88 22 SER B N 1
ATOM 1427 C CA . SER B 1 22 ? -32.75 -13.297 14.43 1 40.88 22 SER B CA 1
ATOM 1428 C C . SER B 1 22 ? -31.828 -12.109 14.109 1 40.88 22 SER B C 1
ATOM 1430 O O . SER B 1 22 ? -32.094 -11.375 13.156 1 40.88 22 SER B O 1
ATOM 1432 N N . LEU B 1 23 ? -31.5 -11.32 15.188 1 40.84 23 LEU B N 1
ATOM 1433 C CA . LEU B 1 23 ? -30.344 -10.461 14.953 1 40.84 23 LEU B CA 1
ATOM 1434 C C . LEU B 1 23 ? -29.344 -11.141 14.016 1 40.84 23 LEU B C 1
ATOM 1436 O O . LEU B 1 23 ? -28.734 -12.148 14.375 1 40.84 23 LEU B O 1
ATOM 1440 N N . LEU B 1 24 ? -29.766 -11.391 12.758 1 38.78 24 LEU B N 1
ATOM 1441 C CA . LEU B 1 24 ? -28.734 -11.695 11.766 1 38.78 24 LEU B CA 1
ATOM 1442 C C . LEU B 1 24 ? -27.453 -10.922 12.07 1 38.78 24 LEU B C 1
ATOM 1444 O O . LEU B 1 24 ? -27.359 -9.727 11.773 1 38.78 24 LEU B O 1
ATOM 1448 N N . LEU B 1 25 ? -26.984 -11.023 13.328 1 40.03 25 LEU B N 1
ATOM 1449 C CA . LEU B 1 25 ? -25.578 -10.609 13.383 1 40.03 25 LEU B CA 1
ATOM 1450 C C . LEU B 1 25 ? -24.844 -11.008 12.109 1 40.03 25 LEU B C 1
ATOM 1452 O O . LEU B 1 25 ? -24.516 -12.18 11.922 1 40.03 25 LEU B O 1
ATOM 1456 N N . GLY B 1 26 ? -25.266 -10.57 11.008 1 40.16 26 GLY B N 1
ATOM 1457 C CA . GLY B 1 26 ? -24.391 -10.789 9.867 1 40.16 26 GLY B CA 1
ATOM 1458 C C . GLY B 1 26 ? -22.922 -10.695 10.227 1 40.16 26 GLY B C 1
ATOM 1459 O O . GLY B 1 26 ? -22.547 -10.016 11.18 1 40.16 26 GLY B O 1
ATOM 1460 N N . PRO B 1 27 ? -22.109 -11.734 10.07 1 41.31 27 PRO B N 1
ATOM 1461 C CA . PRO B 1 27 ? -20.672 -11.602 10.289 1 41.31 27 PRO B CA 1
ATOM 1462 C C . PRO B 1 27 ? -20.141 -10.211 9.953 1 41.31 27 PRO B C 1
ATOM 1464 O O . PRO B 1 27 ? -20.688 -9.539 9.07 1 41.31 27 PRO B O 1
ATOM 1467 N N . ALA B 1 28 ? -19.828 -9.367 10.773 1 47.94 28 ALA B N 1
ATOM 1468 C CA . ALA B 1 28 ? -19.047 -8.172 10.508 1 47.94 28 ALA B CA 1
ATOM 1469 C C . ALA B 1 28 ? -18.219 -8.328 9.234 1 47.94 28 ALA B C 1
ATOM 1471 O O . ALA B 1 28 ? -17.469 -9.289 9.094 1 47.94 28 ALA B O 1
ATOM 1472 N N . PHE B 1 29 ? -18.734 -8.227 8.039 1 52.78 29 PHE B N 1
ATOM 1473 C CA . PHE B 1 29 ? -18.203 -8.367 6.688 1 52.78 29 PHE B CA 1
ATOM 1474 C C . PHE B 1 29 ? -16.812 -7.781 6.594 1 52.78 29 PHE B C 1
ATOM 1476 O O . PHE B 1 29 ? -16.641 -6.559 6.508 1 52.78 29 PHE B O 1
ATOM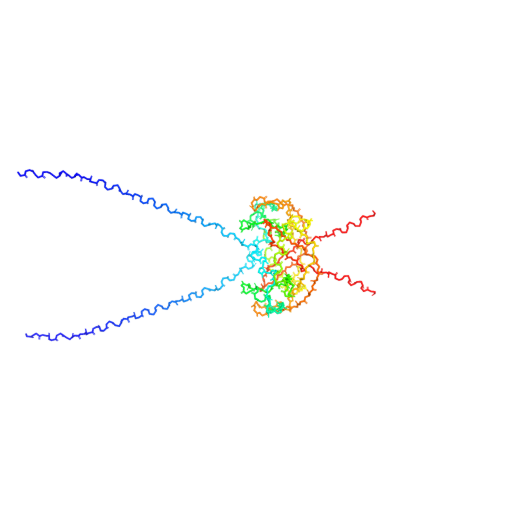 1483 N N . GLY B 1 30 ? -15.805 -8.266 7.312 1 63.94 30 GLY B N 1
ATOM 1484 C CA . GLY B 1 30 ? -14.43 -7.828 7.117 1 63.94 30 GLY B CA 1
ATOM 1485 C C . GLY B 1 30 ? -14 -7.816 5.66 1 63.94 30 GLY B C 1
ATOM 1486 O O . GLY B 1 30 ? -14.68 -8.398 4.809 1 63.94 30 GLY B O 1
ATOM 1487 N N . VAL B 1 31 ? -13.078 -6.906 5.301 1 75.38 31 VAL B N 1
ATOM 1488 C CA . VAL B 1 31 ? -12.492 -6.812 3.967 1 75.38 31 VAL B CA 1
ATOM 1489 C C . VAL B 1 31 ? -11.805 -8.125 3.615 1 75.38 31 VAL B C 1
ATOM 1491 O O . VAL B 1 31 ? -11.062 -8.68 4.43 1 75.38 31 VAL B O 1
ATOM 1494 N N . ASP B 1 32 ? -12.266 -8.812 2.492 1 88.81 32 ASP B N 1
ATOM 1495 C CA . ASP B 1 32 ? -11.555 -9.984 2 1 88.81 32 ASP B CA 1
ATOM 1496 C C . ASP B 1 32 ? -10.227 -9.594 1.36 1 88.81 32 ASP B C 1
ATOM 1498 O O . ASP B 1 32 ? -10.156 -9.367 0.151 1 88.81 32 ASP B O 1
ATOM 1502 N N . ARG B 1 33 ? -9.18 -9.562 2.121 1 90 33 ARG B N 1
ATOM 1503 C CA . ARG B 1 33 ? -7.867 -9.086 1.698 1 90 33 ARG B CA 1
ATOM 1504 C C . ARG B 1 33 ? -7.223 -10.062 0.716 1 90 33 ARG B C 1
ATOM 1506 O O . ARG B 1 33 ? -6.449 -9.656 -0.153 1 90 33 ARG B O 1
ATOM 1513 N N . PHE B 1 34 ? -7.59 -11.375 0.86 1 94.5 34 PHE B N 1
ATOM 1514 C CA . PHE B 1 34 ? -7.078 -12.328 -0.115 1 94.5 34 PHE B CA 1
ATOM 1515 C C . PHE B 1 34 ? -7.656 -12.047 -1.499 1 94.5 34 PHE B C 1
ATOM 1517 O O . PHE B 1 34 ? -6.93 -12.07 -2.496 1 94.5 34 PHE B O 1
ATOM 1524 N N . LYS B 1 35 ? -8.898 -11.82 -1.523 1 94 35 LYS B N 1
ATOM 1525 C CA . LYS B 1 35 ? -9.531 -11.492 -2.799 1 94 35 LYS B CA 1
ATOM 1526 C C . LYS B 1 35 ? -8.945 -10.211 -3.385 1 94 35 LYS B C 1
ATOM 1528 O O . LYS B 1 35 ? -8.672 -10.141 -4.586 1 94 35 LYS B O 1
ATOM 1533 N N . GLU B 1 36 ? -8.781 -9.164 -2.576 1 92.5 36 GLU B N 1
ATOM 1534 C CA . GLU B 1 36 ? -8.18 -7.914 -3.041 1 92.5 36 GLU B CA 1
ATOM 1535 C C . GLU B 1 36 ? -6.777 -8.148 -3.598 1 92.5 36 GLU B C 1
ATOM 1537 O O . GLU B 1 36 ? -6.422 -7.598 -4.641 1 92.5 36 GLU B O 1
ATOM 1542 N N . PHE B 1 37 ? -6.066 -8.969 -2.865 1 96.31 37 PHE B N 1
ATOM 1543 C CA . PHE B 1 37 ? -4.738 -9.328 -3.342 1 96.31 37 PHE B CA 1
ATOM 1544 C C . PHE B 1 37 ? -4.812 -9.945 -4.73 1 96.31 37 PHE B C 1
ATOM 1546 O O . PHE B 1 37 ? -4.102 -9.523 -5.645 1 96.31 37 PHE B O 1
ATOM 1553 N N . THR B 1 38 ? -5.621 -10.969 -4.883 1 96.56 38 THR B N 1
ATOM 1554 C CA . THR B 1 38 ? -5.738 -11.703 -6.137 1 96.56 38 THR B CA 1
ATOM 1555 C C . THR B 1 38 ? -6.16 -10.773 -7.27 1 96.56 38 THR B C 1
ATOM 1557 O O . THR B 1 38 ? -5.574 -10.797 -8.352 1 96.56 38 THR B O 1
ATOM 1560 N N . ASP B 1 39 ? -7.082 -9.883 -7.023 1 94.5 39 ASP B N 1
ATOM 1561 C CA . ASP B 1 39 ? -7.617 -8.984 -8.039 1 94.5 39 ASP B CA 1
ATOM 1562 C C . ASP B 1 39 ? -6.574 -7.957 -8.469 1 94.5 39 ASP B C 1
ATOM 1564 O O . ASP B 1 39 ? -6.473 -7.625 -9.648 1 94.5 39 ASP B O 1
ATOM 1568 N N . ASN B 1 40 ? -5.754 -7.566 -7.496 1 95.88 40 ASN B N 1
ATOM 1569 C CA . ASN B 1 40 ? -4.879 -6.43 -7.762 1 95.88 40 ASN B CA 1
ATOM 1570 C C . ASN B 1 40 ? -3.5 -6.883 -8.234 1 95.88 40 ASN B C 1
ATOM 1572 O O . ASN B 1 40 ? -2.828 -6.168 -8.977 1 95.88 40 ASN B O 1
ATOM 1576 N N . HIS B 1 41 ? -3.145 -8.133 -7.812 1 97.62 41 HIS B N 1
ATOM 1577 C CA . HIS B 1 41 ? -1.726 -8.422 -7.988 1 97.62 41 HIS B CA 1
ATOM 1578 C C . HIS B 1 41 ? -1.519 -9.68 -8.828 1 97.62 41 HIS B C 1
ATOM 1580 O O . HIS B 1 41 ? -0.399 -10.188 -8.93 1 97.62 41 HIS B O 1
ATOM 1586 N N . THR B 1 42 ? -2.539 -10.195 -9.445 1 97.06 42 THR B N 1
ATOM 1587 C CA . THR B 1 42 ? -2.359 -11.336 -10.336 1 97.06 42 THR B CA 1
ATOM 1588 C C . THR B 1 42 ? -3.064 -11.102 -11.672 1 97.06 42 THR B C 1
ATOM 1590 O O . THR B 1 42 ? -3.994 -10.289 -11.75 1 97.06 42 THR B O 1
ATOM 1593 N N . TYR B 1 43 ? -2.535 -11.648 -12.617 1 95.19 43 TYR B N 1
ATOM 1594 C CA . TYR B 1 43 ? -3.158 -11.68 -13.93 1 95.19 43 TYR B CA 1
ATOM 1595 C C . TYR B 1 43 ? -3.336 -13.117 -14.414 1 95.19 43 TYR B C 1
ATOM 1597 O O . TYR B 1 43 ? -2.381 -13.898 -14.43 1 95.19 43 TYR B O 1
ATOM 1605 N N . ASN B 1 44 ? -4.59 -13.414 -14.867 1 84.88 44 ASN B N 1
ATOM 1606 C CA . ASN B 1 44 ? -4.918 -14.805 -15.148 1 84.88 44 ASN B CA 1
ATOM 1607 C C . ASN B 1 44 ? -5.648 -14.953 -16.484 1 84.88 44 ASN B C 1
ATOM 1609 O O . ASN B 1 44 ? -6.32 -15.953 -16.719 1 84.88 44 ASN B O 1
ATOM 1613 N N . ASN B 1 45 ? -5.559 -14.078 -17.312 1 82.69 45 ASN B N 1
ATOM 1614 C CA . ASN B 1 45 ? -6.262 -14.219 -18.578 1 82.69 45 ASN B CA 1
ATOM 1615 C C . ASN B 1 45 ? -5.414 -14.961 -19.609 1 82.69 45 ASN B C 1
ATOM 1617 O O . ASN B 1 45 ? -4.352 -14.477 -20.016 1 82.69 45 ASN B O 1
ATOM 1621 N N . ARG B 1 46 ? -5.898 -16.031 -20.078 1 78.38 46 ARG B N 1
ATOM 1622 C CA . ARG B 1 46 ? -5.164 -16.891 -21 1 78.38 46 ARG B CA 1
ATOM 1623 C C . ARG B 1 46 ? -5.297 -16.391 -22.438 1 78.38 46 ARG B C 1
ATOM 1625 O O . ARG B 1 46 ? -4.465 -16.719 -23.297 1 78.38 46 ARG B O 1
ATOM 1632 N N . ASN B 1 47 ? -6.27 -15.68 -22.719 1 83.56 47 ASN B N 1
ATOM 1633 C CA . ASN B 1 47 ? -6.586 -15.336 -24.094 1 83.56 47 ASN B CA 1
ATOM 1634 C C . ASN B 1 47 ? -6.102 -13.93 -24.438 1 83.56 47 ASN B C 1
ATOM 1636 O O . ASN B 1 47 ? -6.223 -13.492 -25.594 1 83.56 47 ASN B O 1
ATOM 1640 N N . ARG B 1 48 ? -5.609 -13.297 -23.469 1 87.94 48 ARG B N 1
ATOM 1641 C CA . ARG B 1 48 ? -5.199 -11.922 -23.719 1 87.94 48 ARG B CA 1
ATOM 1642 C C . ARG B 1 48 ? -3.854 -11.625 -23.062 1 87.94 48 ARG B C 1
ATOM 1644 O O . ARG B 1 48 ? -3.658 -11.914 -21.875 1 87.94 48 ARG B O 1
ATOM 1651 N N . ALA B 1 49 ? -2.951 -11.102 -23.922 1 90.75 49 ALA B N 1
ATOM 1652 C CA . ALA B 1 49 ? -1.657 -10.695 -23.375 1 90.75 49 ALA B CA 1
ATOM 1653 C C . ALA B 1 49 ? -1.819 -9.602 -22.328 1 90.75 49 ALA B C 1
ATOM 1655 O O . ALA B 1 49 ? -2.691 -8.742 -22.453 1 90.75 49 ALA B O 1
ATOM 1656 N N . PHE B 1 50 ? -0.99 -9.594 -21.328 1 95.06 50 PHE B N 1
ATOM 1657 C CA . PHE B 1 50 ? -1.029 -8.602 -20.266 1 95.06 50 PHE B CA 1
ATOM 1658 C C . PHE B 1 50 ? -0.627 -7.227 -20.797 1 95.06 50 PHE B C 1
ATOM 1660 O O . PHE B 1 50 ? 0.351 -7.105 -21.531 1 95.06 50 PHE B O 1
ATOM 1667 N N . ASP B 1 51 ? -1.366 -6.258 -20.469 1 97.69 51 ASP B N 1
ATOM 1668 C CA . ASP B 1 51 ? -1.13 -4.848 -20.781 1 97.69 51 ASP B CA 1
ATOM 1669 C C . ASP B 1 51 ? -1.405 -3.969 -19.562 1 97.69 51 ASP B C 1
ATOM 1671 O O . ASP B 1 51 ? -2.531 -3.926 -19.062 1 97.69 51 ASP B O 1
ATOM 1675 N N . CYS B 1 52 ? -0.362 -3.223 -19.109 1 98.31 52 CYS B N 1
ATOM 1676 C CA . CYS B 1 52 ? -0.486 -2.434 -17.891 1 98.31 52 CYS B CA 1
ATOM 1677 C C . CYS B 1 52 ? -1.642 -1.444 -18 1 98.31 52 CYS B C 1
ATOM 1679 O O . CYS B 1 52 ? -2.455 -1.334 -17.078 1 98.31 52 CYS B O 1
ATOM 1681 N N . THR B 1 53 ? -1.702 -0.7 -19.094 1 98.5 53 THR B N 1
ATOM 1682 C CA . THR B 1 53 ? -2.703 0.352 -19.234 1 98.5 53 THR B CA 1
ATOM 1683 C C . THR B 1 53 ? -4.113 -0.232 -19.172 1 98.5 53 THR B C 1
ATOM 1685 O O . THR B 1 53 ? -4.953 0.235 -18.391 1 98.5 53 THR B O 1
ATOM 1688 N N . SER B 1 54 ? -4.363 -1.295 -19.891 1 97.69 54 SER B N 1
ATOM 1689 C CA . SER B 1 54 ? -5.676 -1.93 -19.906 1 97.69 54 SER B CA 1
ATOM 1690 C C . SER B 1 54 ? -6.008 -2.553 -18.562 1 97.69 54 SER B C 1
ATOM 1692 O O . SER B 1 54 ? -7.09 -2.334 -18.016 1 97.69 54 SER B O 1
ATOM 1694 N N . GLU B 1 55 ? -5.07 -3.268 -18 1 97.62 55 GLU B N 1
ATOM 1695 C CA . GLU B 1 55 ? -5.328 -4.016 -16.766 1 97.62 55 GLU B CA 1
ATOM 1696 C C . GLU B 1 55 ? -5.469 -3.082 -15.57 1 97.62 55 GLU B C 1
ATOM 1698 O O . GLU B 1 55 ? -6.344 -3.279 -14.727 1 97.62 55 GLU B O 1
ATOM 1703 N N . MET B 1 56 ? -4.613 -2.035 -15.523 1 97.62 56 MET B N 1
ATOM 1704 C CA . MET B 1 56 ? -4.715 -1.091 -14.414 1 97.62 56 MET B CA 1
ATOM 1705 C C . MET B 1 56 ? -6.039 -0.34 -14.461 1 97.62 56 MET B C 1
ATOM 1707 O O . MET B 1 56 ? -6.652 -0.092 -13.422 1 97.62 56 MET B O 1
ATOM 1711 N N . ASN B 1 57 ? -6.508 0.035 -15.641 1 97.31 57 ASN B N 1
ATOM 1712 C CA . ASN B 1 57 ? -7.809 0.684 -15.734 1 97.31 57 ASN B CA 1
ATOM 1713 C C . ASN B 1 57 ? -8.938 -0.258 -15.32 1 97.31 57 ASN B C 1
ATOM 1715 O O . ASN B 1 57 ? -9.914 0.172 -14.703 1 97.31 57 ASN B O 1
ATOM 1719 N N . ARG B 1 58 ? -8.812 -1.528 -15.602 1 96.19 58 ARG B N 1
ATOM 1720 C CA . ARG B 1 58 ? -9.805 -2.504 -15.156 1 96.19 58 ARG B CA 1
ATOM 1721 C C . ARG B 1 58 ? -9.805 -2.631 -13.633 1 96.19 58 ARG B C 1
ATOM 1723 O O . ARG B 1 58 ? -10.859 -2.582 -13 1 96.19 58 ARG B O 1
ATOM 1730 N N . LYS B 1 59 ? -8.656 -2.768 -13.039 1 94.44 59 LYS B N 1
ATOM 1731 C CA . LYS B 1 59 ? -8.5 -3 -11.602 1 94.44 59 LYS B CA 1
ATOM 1732 C C . LYS B 1 59 ? -8.945 -1.782 -10.797 1 94.44 59 LYS B C 1
ATOM 1734 O O . LYS B 1 59 ? -9.375 -1.913 -9.648 1 94.44 59 LYS B O 1
ATOM 1739 N N . GLN B 1 60 ? -8.844 -0.608 -11.438 1 93.06 60 GLN B N 1
ATOM 1740 C CA . GLN B 1 60 ? -9.133 0.612 -10.695 1 93.06 60 GLN B CA 1
ATOM 1741 C C . GLN B 1 60 ? -10.477 1.209 -11.102 1 93.06 60 GLN B C 1
ATOM 1743 O O . GLN B 1 60 ? -10.734 2.391 -10.859 1 93.06 60 GLN B O 1
ATOM 1748 N N . ALA B 1 61 ? -11.328 0.401 -11.641 1 91.44 61 ALA B N 1
ATOM 1749 C CA . ALA B 1 61 ? -12.617 0.858 -12.156 1 91.44 61 ALA B CA 1
ATOM 1750 C C . ALA B 1 61 ? -13.461 1.491 -11.055 1 91.44 61 ALA B C 1
ATOM 1752 O O . ALA B 1 61 ? -14.336 2.316 -11.336 1 91.44 61 ALA B O 1
ATOM 1753 N N . ARG B 1 62 ? -13.18 1.177 -9.82 1 87.38 62 ARG B N 1
ATOM 1754 C CA . ARG B 1 62 ? -13.977 1.706 -8.719 1 87.38 62 ARG B CA 1
ATOM 1755 C C . ARG B 1 62 ? -13.18 2.709 -7.895 1 87.38 62 ARG B C 1
ATOM 1757 O O . ARG B 1 62 ? -13.594 3.09 -6.797 1 87.38 62 ARG B O 1
ATOM 1764 N N . GLN B 1 63 ? -12.062 3.057 -8.516 1 88.94 63 GLN B N 1
ATOM 1765 C CA . GLN B 1 63 ? -11.211 4.027 -7.836 1 88.94 63 GLN B CA 1
ATOM 1766 C C . GLN B 1 63 ? -11.453 5.438 -8.367 1 88.94 63 GLN B C 1
ATOM 1768 O O . GLN B 1 63 ? -12.109 5.613 -9.398 1 88.94 63 GLN B O 1
ATOM 1773 N N . THR B 1 64 ? -10.953 6.43 -7.629 1 86.19 64 THR B N 1
ATOM 1774 C CA . THR B 1 64 ? -11.141 7.824 -8.023 1 86.19 64 THR B CA 1
ATOM 1775 C C . THR B 1 64 ? -9.828 8.43 -8.523 1 86.19 64 THR B C 1
ATOM 1777 O O . THR B 1 64 ? -9.781 9.602 -8.898 1 86.19 64 THR B O 1
ATOM 1780 N N . TYR B 1 65 ? -8.773 7.715 -8.516 1 88.44 65 TYR B N 1
ATOM 1781 C CA . TYR B 1 65 ? -7.469 8.172 -8.977 1 88.44 65 TYR B CA 1
ATOM 1782 C C . TYR B 1 65 ? -6.699 7.035 -9.641 1 88.44 65 TYR B C 1
ATOM 1784 O O . TYR B 1 65 ? -7.031 5.859 -9.453 1 88.44 65 TYR B O 1
ATOM 1792 N N . CYS B 1 66 ? -5.723 7.453 -10.398 1 94.12 66 CYS B N 1
ATOM 1793 C CA . CYS B 1 66 ? -4.812 6.469 -10.969 1 94.12 66 CYS B CA 1
ATOM 1794 C C . CYS B 1 66 ? -3.682 6.145 -10 1 94.12 66 CYS B C 1
ATOM 1796 O O . CYS B 1 66 ? -2.967 7.043 -9.555 1 94.12 66 CYS B O 1
ATOM 1798 N N . ARG B 1 67 ? -3.482 4.891 -9.672 1 93.81 67 ARG B N 1
ATOM 1799 C CA . ARG B 1 67 ? -2.365 4.496 -8.82 1 93.81 67 ARG B CA 1
ATOM 1800 C C . ARG B 1 67 ? -1.03 4.84 -9.477 1 93.81 67 ARG B C 1
ATOM 1802 O O . ARG B 1 67 ? -0.864 4.66 -10.688 1 93.81 67 ARG B O 1
ATOM 1809 N N . SER B 1 68 ? -0.091 5.348 -8.672 1 92.5 68 SER B N 1
ATOM 1810 C CA . SER B 1 68 ? 1.205 5.75 -9.203 1 92.5 68 SER B CA 1
ATOM 1811 C C . SER B 1 68 ? 1.978 4.555 -9.75 1 92.5 68 SER B C 1
ATOM 1813 O O . SER B 1 68 ? 2.66 4.656 -10.766 1 92.5 68 SER B O 1
ATOM 1815 N N . CYS B 1 69 ? 1.872 3.473 -9.008 1 94.25 69 CYS B N 1
ATOM 1816 C CA . CYS B 1 69 ? 2.613 2.262 -9.344 1 94.25 69 CYS B CA 1
ATOM 1817 C C . CYS B 1 69 ? 1.878 1.02 -8.852 1 94.25 69 CYS B C 1
ATOM 1819 O O . CYS B 1 69 ? 1.18 1.064 -7.84 1 94.25 69 CYS B O 1
ATOM 1821 N N . SER B 1 70 ? 1.987 0.007 -9.57 1 96 70 SER B N 1
ATOM 1822 C CA . SER B 1 70 ? 1.468 -1.295 -9.172 1 96 70 SER B CA 1
ATOM 1823 C C . SER B 1 70 ? 2.328 -2.428 -9.719 1 96 70 SER B C 1
ATOM 1825 O O . SER B 1 70 ? 3.041 -2.25 -10.711 1 96 70 SER B O 1
ATOM 1827 N N . SER B 1 71 ? 2.279 -3.514 -9.047 1 97.38 71 SER B N 1
ATOM 1828 C CA . SER B 1 71 ? 3.008 -4.703 -9.477 1 97.38 71 SER B CA 1
ATOM 1829 C C . SER B 1 71 ? 2.072 -5.895 -9.641 1 97.38 71 SER B C 1
ATOM 1831 O O . SER B 1 71 ? 1.218 -6.145 -8.789 1 97.38 71 SER B O 1
ATOM 1833 N N . VAL B 1 72 ? 2.258 -6.57 -10.711 1 98.06 72 VAL B N 1
ATOM 1834 C CA . VAL B 1 72 ? 1.377 -7.68 -11.062 1 98.06 72 VAL B CA 1
ATOM 1835 C C . VAL B 1 72 ? 2.205 -8.945 -11.297 1 98.06 72 VAL B C 1
ATOM 1837 O O . VAL B 1 72 ? 3.24 -8.898 -11.969 1 98.06 72 VAL B O 1
ATOM 1840 N N . ILE B 1 73 ? 1.775 -9.992 -10.719 1 98.06 73 ILE B N 1
ATOM 1841 C CA . ILE B 1 73 ? 2.391 -11.305 -10.898 1 98.06 73 ILE B CA 1
ATOM 1842 C C . ILE B 1 73 ? 1.704 -12.047 -12.047 1 98.06 73 ILE B C 1
ATOM 1844 O O . ILE B 1 73 ? 0.477 -12.164 -12.07 1 98.06 73 ILE B O 1
ATOM 1848 N N . LEU B 1 74 ? 2.479 -12.5 -12.938 1 96.56 74 LEU B N 1
ATOM 1849 C CA . LEU B 1 74 ? 1.952 -13.141 -14.141 1 96.56 74 LEU B CA 1
ATOM 1850 C C . LEU B 1 74 ? 2.117 -14.656 -14.062 1 96.56 74 LEU B C 1
ATOM 1852 O O . LEU B 1 74 ? 3.078 -15.148 -13.461 1 96.56 74 LEU B O 1
ATOM 1856 N N . GLY B 1 75 ? 1.206 -15.305 -14.688 1 91.62 75 GLY B N 1
ATOM 1857 C CA . GLY B 1 75 ? 1.384 -16.734 -14.883 1 91.62 75 GLY B CA 1
ATOM 1858 C C . GLY B 1 75 ? 2.369 -17.062 -15.984 1 91.62 75 GLY B C 1
ATOM 1859 O O . GLY B 1 75 ? 3.072 -16.188 -16.484 1 91.62 75 GLY B O 1
ATOM 1860 N N . ASN B 1 76 ? 2.506 -18.344 -16.156 1 83.5 76 ASN B N 1
ATOM 1861 C CA . ASN B 1 76 ? 3.348 -18.891 -17.219 1 83.5 76 ASN B CA 1
ATOM 1862 C C . ASN B 1 76 ? 2.521 -19.625 -18.266 1 83.5 76 ASN B C 1
ATOM 1864 O O . ASN B 1 76 ? 2.52 -20.844 -18.312 1 83.5 76 ASN B O 1
ATOM 1868 N N . PRO B 1 77 ? 1.89 -18.875 -19.156 1 77.31 77 PRO B N 1
ATOM 1869 C CA . PRO B 1 77 ? 1.134 -19.562 -20.203 1 77.31 77 PRO B CA 1
ATOM 1870 C C . PRO B 1 77 ? 2.027 -20.375 -21.141 1 77.31 77 PRO B C 1
ATOM 1872 O O . PRO B 1 77 ? 3.162 -19.984 -21.422 1 77.31 77 PRO B O 1
ATOM 1875 N N . PRO B 1 78 ? 1.421 -21.469 -21.562 1 75.56 78 PRO B N 1
ATOM 1876 C CA . PRO B 1 78 ? 0.058 -22 -21.438 1 75.56 78 PRO B CA 1
ATOM 1877 C C . PRO B 1 78 ? -0.108 -22.938 -20.266 1 75.56 78 PRO B C 1
ATOM 1879 O O . PRO B 1 78 ? -1.211 -23.438 -20 1 75.56 78 PRO B O 1
ATOM 1882 N N . THR B 1 79 ? 0.994 -23.219 -19.625 1 76.56 79 THR B N 1
ATOM 1883 C CA . THR B 1 79 ? 0.97 -24.281 -18.641 1 76.56 79 THR B CA 1
ATOM 1884 C C . THR B 1 79 ? 0.248 -23.828 -17.375 1 76.56 79 THR B C 1
ATOM 1886 O O . THR B 1 79 ? -0.578 -24.562 -16.828 1 76.56 79 THR B O 1
ATOM 1889 N N . ASP B 1 80 ? 0.619 -22.688 -16.891 1 73 80 ASP B N 1
ATOM 1890 C CA . ASP B 1 80 ? 0.019 -22.125 -15.688 1 73 80 ASP B CA 1
ATOM 1891 C C . ASP B 1 80 ? -0.474 -20.703 -15.914 1 73 80 ASP B C 1
ATOM 1893 O O . ASP B 1 80 ? 0.303 -19.75 -15.828 1 73 80 ASP B O 1
ATOM 1897 N N . VAL B 1 81 ? -1.756 -20.688 -16.031 1 78.25 81 VAL B N 1
ATOM 1898 C CA . VAL B 1 81 ? -2.338 -19.422 -16.453 1 78.25 81 VAL B CA 1
ATOM 1899 C C . VAL B 1 81 ? -2.465 -18.484 -15.258 1 78.25 81 VAL B C 1
ATOM 1901 O O . VAL B 1 81 ? -2.377 -17.266 -15.398 1 78.25 81 VAL B O 1
ATOM 1904 N N . THR B 1 82 ? -2.627 -19.141 -14.086 1 89.38 82 THR B N 1
ATOM 1905 C CA . THR B 1 82 ? -2.752 -18.266 -12.93 1 89.38 82 THR B CA 1
ATOM 1906 C C . THR B 1 82 ? -1.62 -18.516 -11.938 1 89.38 82 THR B C 1
ATOM 1908 O O . THR B 1 82 ? -1.371 -19.656 -11.547 1 89.38 82 THR B O 1
ATOM 1911 N N . PRO B 1 83 ? -0.923 -17.516 -11.531 1 95.19 83 PRO B N 1
ATOM 1912 C CA . PRO B 1 83 ? 0.171 -17.672 -10.57 1 95.19 83 PRO B CA 1
ATOM 1913 C C . PRO B 1 83 ? -0.324 -17.844 -9.133 1 95.19 83 PRO B C 1
ATOM 1915 O O . PRO B 1 83 ? 0.472 -18.109 -8.234 1 95.19 83 PRO B O 1
ATOM 1918 N N . ILE B 1 84 ? -1.611 -17.781 -8.844 1 96.88 84 ILE B N 1
ATOM 1919 C CA . ILE B 1 84 ? -2.131 -17.562 -7.496 1 96.88 84 ILE B CA 1
ATOM 1920 C C . ILE B 1 84 ? -1.815 -18.781 -6.629 1 96.88 84 ILE B C 1
ATOM 1922 O O . ILE B 1 84 ? -1.49 -18.656 -5.449 1 96.88 84 ILE B O 1
ATOM 1926 N N . ASN B 1 85 ? -1.898 -19.969 -7.148 1 95.38 85 ASN B N 1
ATOM 1927 C CA . ASN B 1 85 ? -1.62 -21.156 -6.352 1 95.38 85 ASN B CA 1
ATOM 1928 C C . ASN B 1 85 ? -0.173 -21.172 -5.867 1 95.38 85 ASN B C 1
ATOM 1930 O O . ASN B 1 85 ? 0.092 -21.5 -4.707 1 95.38 85 ASN B O 1
ATOM 1934 N N . ASN B 1 86 ? 0.735 -20.875 -6.762 1 96.62 86 ASN B N 1
ATOM 1935 C CA . ASN B 1 86 ? 2.141 -20.812 -6.375 1 96.62 86 ASN B CA 1
ATOM 1936 C C . ASN B 1 86 ? 2.391 -19.703 -5.352 1 96.62 86 ASN B C 1
ATOM 1938 O O . ASN B 1 86 ? 3.25 -19.844 -4.48 1 96.62 86 ASN B O 1
ATOM 1942 N N . VAL B 1 87 ? 1.655 -18.641 -5.422 1 98.5 87 VAL B N 1
ATOM 1943 C CA . VAL B 1 87 ? 1.816 -17.547 -4.473 1 98.5 87 VAL B CA 1
ATOM 1944 C C . VAL B 1 87 ? 1.283 -17.969 -3.105 1 98.5 87 VAL B C 1
ATOM 1946 O O . VAL B 1 87 ? 1.9 -17.672 -2.076 1 98.5 87 VAL B O 1
ATOM 1949 N N . ILE B 1 88 ? 0.131 -18.672 -3.119 1 98.31 88 ILE B N 1
ATOM 1950 C CA . ILE B 1 88 ? -0.425 -19.219 -1.886 1 98.31 88 ILE B CA 1
ATOM 1951 C C . ILE B 1 88 ? 0.602 -20.125 -1.216 1 98.31 88 ILE B C 1
ATOM 1953 O O . ILE B 1 88 ? 0.771 -20.094 0.005 1 98.31 88 ILE B O 1
ATOM 1957 N N . ASN B 1 89 ? 1.312 -20.859 -1.956 1 98.38 89 ASN B N 1
ATOM 1958 C CA . ASN B 1 89 ? 2.293 -21.797 -1.416 1 98.38 89 ASN B CA 1
ATOM 1959 C C . ASN B 1 89 ? 3.416 -21.078 -0.68 1 98.38 89 ASN B C 1
ATOM 1961 O O . ASN B 1 89 ? 3.982 -21.609 0.274 1 98.38 89 ASN B O 1
ATOM 1965 N N . ILE B 1 90 ? 3.797 -19.844 -1.135 1 98.56 90 ILE B N 1
ATOM 1966 C CA . ILE B 1 90 ? 4.785 -19.047 -0.405 1 98.56 90 ILE B CA 1
ATOM 1967 C C . ILE B 1 90 ? 4.359 -18.922 1.056 1 98.56 90 ILE B C 1
ATOM 1969 O O . ILE B 1 90 ? 5.188 -19.031 1.963 1 98.56 90 ILE B O 1
ATOM 1973 N N . CYS B 1 91 ? 3.043 -18.766 1.321 1 97.81 91 CYS B N 1
ATOM 1974 C CA . CYS B 1 91 ? 2.494 -18.5 2.646 1 97.81 91 CYS B CA 1
ATOM 1975 C C . CYS B 1 91 ? 2.229 -19.797 3.395 1 97.81 91 CYS B C 1
ATOM 1977 O O . CYS B 1 91 ? 1.994 -19.797 4.605 1 97.81 91 CYS B O 1
ATOM 1979 N N . ARG B 1 92 ? 2.287 -20.875 2.688 1 98.19 92 ARG B N 1
ATOM 1980 C CA . ARG B 1 92 ? 1.92 -22.156 3.297 1 98.19 92 ARG B CA 1
ATOM 1981 C C . ARG B 1 92 ? 3.098 -23.125 3.293 1 98.19 92 ARG B C 1
ATOM 1983 O O . ARG B 1 92 ? 2.934 -24.312 2.996 1 98.19 92 ARG B O 1
ATOM 1990 N N . GLY B 1 93 ? 4.238 -22.578 3.49 1 97.81 93 GLY B N 1
ATOM 1991 C CA . GLY B 1 93 ? 5.359 -23.453 3.807 1 97.81 93 GLY B CA 1
ATOM 1992 C C . GLY B 1 93 ? 6.422 -23.469 2.725 1 97.81 93 GLY B C 1
ATOM 1993 O O . GLY B 1 93 ? 7.516 -24 2.93 1 97.81 93 GLY B O 1
ATOM 1994 N N . GLU B 1 94 ? 6.164 -22.906 1.626 1 98.38 94 GLU B N 1
ATOM 1995 C CA . GLU B 1 94 ? 7.141 -22.984 0.543 1 98.38 94 GLU B CA 1
ATOM 1996 C C . GLU B 1 94 ? 7.883 -21.656 0.373 1 98.38 94 GLU B C 1
ATOM 1998 O O . GLU B 1 94 ? 8.539 -21.438 -0.646 1 98.38 94 GLU B O 1
ATOM 2003 N N . GLY B 1 95 ? 7.688 -20.75 1.173 1 98.5 95 GLY B N 1
ATOM 2004 C CA . GLY B 1 95 ? 8.469 -19.531 1.228 1 98.5 95 GLY B CA 1
ATOM 2005 C C . GLY B 1 95 ? 9.391 -19.453 2.432 1 98.5 95 GLY B C 1
ATOM 2006 O O . GLY B 1 95 ? 9.266 -20.266 3.357 1 98.5 95 GLY B O 1
ATOM 2007 N N . THR B 1 96 ? 10.273 -18.516 2.406 1 98.38 96 THR B N 1
ATOM 2008 C CA . THR B 1 96 ? 11.195 -18.266 3.508 1 98.38 96 THR B CA 1
ATOM 2009 C C . THR B 1 96 ? 10.797 -17 4.27 1 98.38 96 THR B C 1
ATOM 2011 O O . THR B 1 96 ? 10.57 -15.953 3.664 1 98.38 96 THR B O 1
ATOM 2014 N N . PHE B 1 97 ? 10.711 -17.109 5.547 1 96.06 97 PHE B N 1
ATOM 2015 C CA . PHE B 1 97 ? 10.359 -15.969 6.398 1 96.06 97 PHE B CA 1
ATOM 2016 C C . PHE B 1 97 ? 11.367 -14.836 6.238 1 96.06 97 PHE B C 1
ATOM 2018 O O . PHE B 1 97 ? 12.578 -15.078 6.215 1 96.06 97 PHE B O 1
ATOM 2025 N N . VAL B 1 98 ? 10.906 -13.633 6.094 1 94.25 98 VAL B N 1
ATOM 2026 C CA . VAL B 1 98 ? 11.766 -12.453 6.02 1 94.25 98 VAL B CA 1
ATOM 2027 C C . VAL B 1 98 ? 11.664 -11.656 7.316 1 94.25 98 VAL B C 1
ATOM 2029 O O . VAL B 1 98 ? 12.594 -11.664 8.133 1 94.25 98 VAL B O 1
ATOM 2032 N N . ARG B 1 99 ? 10.523 -11.008 7.516 1 88.44 99 ARG B N 1
ATOM 2033 C CA . ARG B 1 99 ? 10.211 -10.203 8.688 1 88.44 99 ARG B CA 1
ATOM 2034 C C . ARG B 1 99 ? 8.703 -10.023 8.852 1 88.44 99 ARG B C 1
ATOM 2036 O O . ARG B 1 99 ? 7.953 -10.148 7.883 1 88.44 99 ARG B O 1
ATOM 2043 N N . ASP B 1 100 ? 8.305 -9.828 10.094 1 91.56 100 ASP B N 1
ATOM 2044 C CA . ASP B 1 100 ? 6.883 -9.602 10.352 1 91.56 100 ASP B CA 1
ATOM 2045 C C . ASP B 1 100 ? 6.031 -10.75 9.836 1 91.56 100 ASP B C 1
ATOM 2047 O O . ASP B 1 100 ? 6.156 -11.883 10.305 1 91.56 100 ASP B O 1
ATOM 2051 N N . ASN B 1 101 ? 5.238 -10.438 8.812 1 92.88 101 ASN B N 1
ATOM 2052 C CA . ASN B 1 101 ? 4.438 -11.477 8.172 1 92.88 101 ASN B CA 1
ATOM 2053 C C . ASN B 1 101 ? 4.832 -11.664 6.715 1 92.88 101 ASN B C 1
ATOM 2055 O O . ASN B 1 101 ? 4.023 -12.117 5.902 1 92.88 101 ASN B O 1
ATOM 2059 N N . MET B 1 102 ? 6.074 -11.289 6.449 1 95 102 MET B N 1
ATOM 2060 C CA . MET B 1 102 ? 6.559 -11.32 5.07 1 95 102 MET B CA 1
ATOM 2061 C C . MET B 1 102 ? 7.375 -12.578 4.809 1 95 102 MET B C 1
ATOM 2063 O O . MET B 1 102 ? 8.18 -12.992 5.645 1 95 102 MET B O 1
ATOM 2067 N N . TYR B 1 103 ? 7.113 -13.188 3.666 1 96.75 103 TYR B N 1
ATOM 2068 C CA . TYR B 1 103 ? 7.809 -14.391 3.219 1 96.75 103 TYR B CA 1
ATOM 2069 C C . TYR B 1 103 ? 8.305 -14.227 1.788 1 96.75 103 TYR B C 1
ATOM 2071 O O . TYR B 1 103 ? 7.605 -13.68 0.937 1 96.75 103 TYR B O 1
ATOM 2079 N N . ARG B 1 104 ? 9.422 -14.719 1.539 1 98.25 104 ARG B N 1
ATOM 2080 C CA . ARG B 1 104 ? 10.039 -14.672 0.218 1 98.25 104 ARG B CA 1
ATOM 2081 C C . ARG B 1 104 ? 9.898 -16 -0.501 1 98.25 104 ARG B C 1
ATOM 2083 O O . ARG B 1 104 ? 10.086 -17.062 0.105 1 98.25 104 ARG B O 1
ATOM 2090 N N . SER B 1 105 ? 9.633 -15.922 -1.797 1 98.56 105 SER B N 1
ATOM 2091 C CA . SER B 1 105 ? 9.492 -17.156 -2.568 1 98.56 105 SER B CA 1
ATOM 2092 C C . SER B 1 105 ? 10.828 -17.875 -2.703 1 98.56 105 SER B C 1
ATOM 2094 O O . SER B 1 105 ? 11.883 -17.25 -2.682 1 98.56 105 SER B O 1
ATOM 2096 N N . ASN B 1 106 ? 10.742 -19.156 -2.906 1 98.56 106 ASN B N 1
ATOM 2097 C CA . ASN B 1 106 ? 11.945 -19.953 -3.152 1 98.56 106 ASN B CA 1
ATOM 2098 C C . ASN B 1 106 ? 12.109 -20.281 -4.637 1 98.56 106 ASN B C 1
ATOM 2100 O O . ASN B 1 106 ? 13.094 -20.906 -5.031 1 98.56 106 ASN B O 1
ATOM 2104 N N . ILE B 1 107 ? 11.156 -19.891 -5.395 1 97.38 107 ILE B N 1
ATOM 2105 C CA . ILE B 1 107 ? 11.234 -20 -6.848 1 97.38 107 ILE B CA 1
ATOM 2106 C C . ILE B 1 107 ? 11.031 -18.625 -7.484 1 97.38 107 ILE B C 1
ATOM 2108 O O . ILE B 1 107 ? 10.641 -17.688 -6.805 1 97.38 107 ILE B O 1
ATOM 2112 N N . ASN B 1 108 ? 11.289 -18.547 -8.789 1 97.12 108 ASN B N 1
ATOM 2113 C CA . ASN B 1 108 ? 11.133 -17.297 -9.508 1 97.12 108 ASN B CA 1
ATOM 2114 C C . ASN B 1 108 ? 9.695 -17.109 -10 1 97.12 108 ASN B C 1
ATOM 2116 O O . ASN B 1 108 ? 9.016 -18.078 -10.328 1 97.12 108 ASN B O 1
ATOM 2120 N N . PHE B 1 109 ? 9.312 -15.898 -10.039 1 97.19 109 PHE B N 1
ATOM 2121 C CA . PHE B 1 109 ? 8.031 -15.484 -10.609 1 97.19 109 PHE B CA 1
ATOM 2122 C C . PHE B 1 109 ? 8.234 -14.445 -11.695 1 97.19 109 PHE B C 1
ATOM 2124 O O . PHE B 1 109 ? 9.242 -13.727 -11.695 1 97.19 109 PHE B O 1
ATOM 2131 N N . ARG B 1 110 ? 7.344 -14.453 -12.617 1 96.38 110 ARG B N 1
ATOM 2132 C CA . ARG B 1 110 ? 7.258 -13.352 -13.57 1 96.38 110 ARG B CA 1
ATOM 2133 C C . ARG B 1 110 ? 6.363 -12.234 -13.039 1 96.38 110 ARG B C 1
ATOM 2135 O O . ARG B 1 110 ? 5.227 -12.492 -12.633 1 96.38 110 ARG B O 1
ATOM 2142 N N . THR B 1 111 ? 6.891 -11.016 -12.977 1 97.56 111 THR B N 1
ATOM 2143 C CA . THR B 1 111 ? 6.129 -9.859 -12.516 1 97.56 111 THR B CA 1
ATOM 2144 C C . THR B 1 111 ? 6.254 -8.711 -13.508 1 97.56 111 THR B C 1
ATOM 2146 O O . THR B 1 111 ? 7.129 -8.719 -14.383 1 97.56 111 THR B O 1
ATOM 2149 N N . VAL B 1 112 ? 5.34 -7.816 -13.484 1 97.44 112 VAL B N 1
ATOM 2150 C CA . VAL B 1 112 ? 5.422 -6.555 -14.211 1 97.44 112 VAL B CA 1
ATOM 2151 C C . VAL B 1 112 ? 5.113 -5.391 -13.273 1 97.44 112 VAL B C 1
ATOM 2153 O O . VAL B 1 112 ? 4.145 -5.438 -12.508 1 97.44 112 VAL B O 1
ATOM 2156 N N . VAL B 1 113 ? 5.973 -4.449 -13.266 1 97.56 113 VAL B N 1
ATOM 2157 C CA . VAL B 1 113 ? 5.711 -3.195 -12.562 1 97.56 113 VAL B CA 1
ATOM 2158 C C . VAL B 1 113 ? 5.082 -2.189 -13.531 1 97.56 113 VAL B C 1
ATOM 2160 O O . VAL B 1 113 ? 5.633 -1.918 -14.594 1 97.56 113 VAL B O 1
ATOM 2163 N N . CYS B 1 114 ? 3.902 -1.71 -13.219 1 97.56 114 CYS B N 1
ATOM 2164 C CA . CYS B 1 114 ? 3.184 -0.689 -13.977 1 97.56 114 CYS B CA 1
ATOM 2165 C C . CYS B 1 114 ? 3.35 0.683 -13.328 1 97.56 114 CYS B C 1
ATOM 2167 O O . CYS B 1 114 ? 3.002 0.874 -12.164 1 97.56 114 CYS B O 1
ATOM 2169 N N . ARG B 1 115 ? 3.824 1.655 -14.117 1 96.19 115 ARG B N 1
ATOM 2170 C CA . ARG B 1 115 ? 4.027 2.996 -13.578 1 96.19 115 ARG B CA 1
ATOM 2171 C C . ARG B 1 115 ? 3.225 4.031 -14.359 1 96.19 115 ARG B C 1
ATOM 2173 O O . ARG B 1 115 ? 3.23 4.023 -15.594 1 96.19 115 ARG B O 1
ATOM 2180 N N . LEU B 1 116 ? 2.604 4.824 -13.617 1 96.62 116 LEU B N 1
ATOM 2181 C CA . LEU B 1 116 ? 1.704 5.82 -14.195 1 96.62 116 LEU B CA 1
ATOM 2182 C C . LEU B 1 116 ? 2.477 6.832 -15.031 1 96.62 116 LEU B C 1
ATOM 2184 O O . LEU B 1 116 ? 3.502 7.355 -14.594 1 96.62 116 LEU B O 1
ATOM 2188 N N . GLN B 1 117 ? 2.014 7.137 -16.281 1 96.56 117 GLN B N 1
ATOM 2189 C CA . GLN B 1 117 ? 2.631 8.102 -17.188 1 96.56 117 GLN B CA 1
ATOM 2190 C C . GLN B 1 117 ? 1.773 9.352 -17.312 1 96.56 117 GLN B C 1
ATOM 2192 O O . GLN B 1 117 ? 2.23 10.367 -17.844 1 96.56 117 GLN B O 1
ATOM 2197 N N . THR B 1 118 ? 0.479 9.258 -16.859 1 94.69 118 THR B N 1
ATOM 2198 C CA . THR B 1 118 ? -0.45 10.375 -16.953 1 94.69 118 THR B CA 1
ATOM 2199 C C . THR B 1 118 ? -1.002 10.734 -15.578 1 94.69 118 THR B C 1
ATOM 2201 O O . THR B 1 118 ? -2.156 10.43 -15.266 1 94.69 118 THR B O 1
ATOM 2204 N N . PRO B 1 119 ? -0.279 11.469 -14.859 1 88.38 119 PRO B N 1
ATOM 2205 C CA . PRO B 1 119 ? -0.616 11.711 -13.453 1 88.38 119 PRO B CA 1
ATOM 2206 C C . PRO B 1 119 ? -1.902 12.516 -13.289 1 88.38 119 PRO B C 1
ATOM 2208 O O . PRO B 1 119 ? -2.514 12.492 -12.211 1 88.38 119 PRO B O 1
ATOM 2211 N N . ARG B 1 120 ? -2.447 13.203 -14.266 1 87.62 120 ARG B N 1
ATOM 2212 C CA . ARG B 1 120 ? -3.645 14.031 -14.148 1 87.62 120 ARG B CA 1
ATOM 2213 C C . ARG B 1 120 ? -4.871 13.305 -14.688 1 87.62 120 ARG B C 1
ATOM 2215 O O . ARG B 1 120 ? -5.988 13.82 -14.617 1 87.62 120 ARG B O 1
ATOM 2222 N N . ALA B 1 121 ? -4.609 12.102 -15.219 1 93.5 121 ALA B N 1
ATOM 2223 C CA . ALA B 1 121 ? -5.723 11.336 -15.773 1 93.5 121 ALA B CA 1
ATOM 2224 C C . ALA B 1 121 ? -6.574 10.727 -14.664 1 93.5 121 ALA B C 1
ATOM 2226 O O . ALA B 1 121 ? -6.148 10.656 -13.508 1 93.5 121 ALA B O 1
ATOM 2227 N N . THR B 1 122 ? -7.816 10.398 -15.055 1 89.31 122 THR B N 1
ATOM 2228 C CA . THR B 1 122 ? -8.734 9.695 -14.164 1 89.31 122 THR B CA 1
ATOM 2229 C C . THR B 1 122 ? -8.891 8.242 -14.586 1 89.31 122 THR B C 1
ATOM 2231 O O . THR B 1 122 ? -8.602 7.891 -15.734 1 89.31 122 THR B O 1
ATOM 2234 N N . PRO B 1 123 ? -9.328 7.371 -13.617 1 91.5 123 PRO B N 1
ATOM 2235 C CA . PRO B 1 123 ? -9.508 5.965 -13.984 1 91.5 123 PRO B CA 1
ATOM 2236 C C . PRO B 1 123 ? -10.352 5.789 -15.25 1 91.5 123 PRO B C 1
ATOM 2238 O O . PRO B 1 123 ? -11.352 6.48 -15.43 1 91.5 123 PRO B O 1
ATOM 2241 N N . GLY B 1 124 ? -9.984 4.898 -15.992 1 94.44 124 GLY B N 1
ATOM 2242 C CA . GLY B 1 124 ? -10.523 4.715 -17.328 1 94.44 124 GLY B CA 1
ATOM 2243 C C . GLY B 1 124 ? -9.633 5.297 -18.422 1 94.44 124 GLY B C 1
ATOM 2244 O O . GLY B 1 124 ? -9.727 4.898 -19.578 1 94.44 124 GLY B O 1
ATOM 2245 N N . HIS B 1 125 ? -8.766 6.223 -17.984 1 96.38 125 HIS B N 1
ATOM 2246 C CA . HIS B 1 125 ? -7.906 6.898 -18.953 1 96.38 125 HIS B CA 1
ATOM 2247 C C . HIS B 1 125 ? -6.457 6.93 -18.469 1 96.38 125 HIS B C 1
ATOM 2249 O O . HIS B 1 125 ? -5.65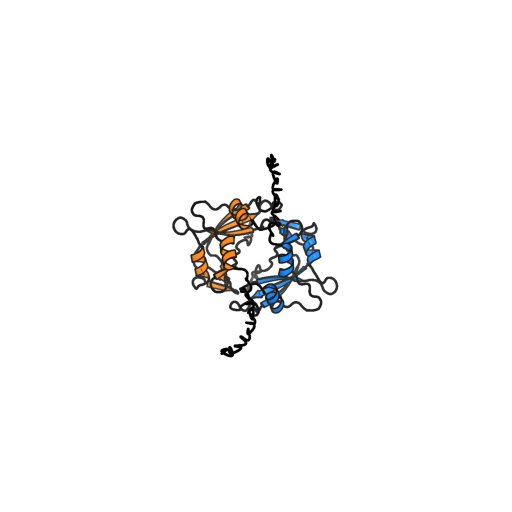6 7.73 -18.953 1 96.38 125 HIS B O 1
ATOM 2255 N N . CYS B 1 126 ? -6.102 6.191 -17.5 1 97.06 126 CYS B N 1
ATOM 2256 C CA . CYS B 1 126 ? -4.723 6.125 -17.031 1 97.06 126 CYS B CA 1
ATOM 2257 C C . CYS B 1 126 ? -3.83 5.441 -18.062 1 97.06 126 CYS B C 1
ATOM 2259 O O . CYS B 1 126 ? -4.234 4.453 -18.672 1 97.06 126 CYS B O 1
ATOM 2261 N N . ILE B 1 127 ? -2.668 5.992 -18.281 1 98.38 127 ILE B N 1
ATOM 2262 C CA . ILE B 1 127 ? -1.672 5.363 -19.141 1 98.38 127 ILE B CA 1
ATOM 2263 C C . ILE B 1 127 ? -0.47 4.926 -18.312 1 98.38 127 ILE B C 1
ATOM 2265 O O . ILE B 1 127 ? 0.04 5.695 -17.484 1 98.38 127 ILE B O 1
ATOM 2269 N N . TYR B 1 128 ? -0.065 3.67 -18.562 1 98 128 TYR B N 1
ATOM 2270 C CA . TYR B 1 128 ? 1.022 3.104 -17.766 1 98 128 TYR B CA 1
ATOM 2271 C C . TYR B 1 128 ? 2.135 2.576 -18.672 1 98 128 TYR B C 1
ATOM 2273 O O . TYR B 1 128 ? 1.872 2.102 -19.781 1 98 128 TYR B O 1
ATOM 2281 N N . SER B 1 129 ? 3.354 2.688 -18.188 1 97.69 129 SER B N 1
ATOM 2282 C CA . SER B 1 129 ? 4.465 1.912 -18.719 1 97.69 129 SER B CA 1
ATOM 2283 C C . SER B 1 129 ? 4.594 0.566 -18.016 1 97.69 129 SER B C 1
ATOM 2285 O O . SER B 1 129 ? 3.99 0.349 -16.969 1 97.69 129 SER B O 1
ATOM 2287 N N . ALA B 1 130 ? 5.309 -0.35 -18.641 1 97.75 130 ALA B N 1
ATOM 2288 C CA . ALA B 1 130 ? 5.484 -1.702 -18.109 1 97.75 130 ALA B CA 1
ATOM 2289 C C . ALA B 1 130 ? 6.961 -2.062 -18 1 97.75 130 ALA B C 1
ATOM 2291 O O . ALA B 1 130 ? 7.734 -1.841 -18.938 1 97.75 130 ALA B O 1
ATOM 2292 N N . THR B 1 131 ? 7.375 -2.566 -16.859 1 97.06 131 THR B N 1
ATOM 2293 C CA . THR B 1 131 ? 8.711 -3.113 -16.672 1 97.06 131 THR B CA 1
ATOM 2294 C C . THR B 1 131 ? 8.641 -4.562 -16.188 1 97.06 131 TH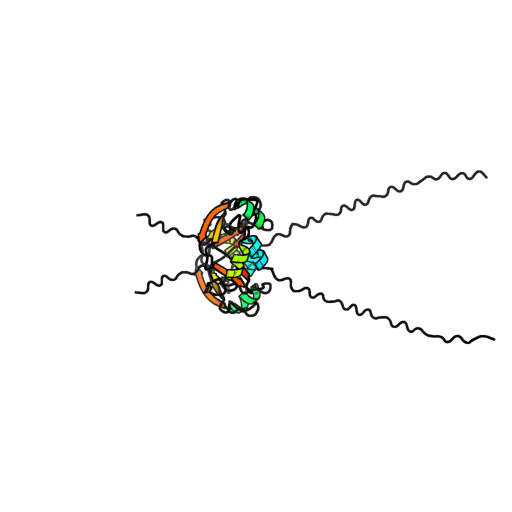R B C 1
ATOM 2296 O O . THR B 1 131 ? 8.336 -4.828 -15.031 1 97.06 131 THR B O 1
ATOM 2299 N N . PRO B 1 132 ? 8.906 -5.508 -17.062 1 96.38 132 PRO B N 1
ATOM 2300 C CA . PRO B 1 132 ? 8.883 -6.918 -16.672 1 96.38 132 PRO B CA 1
ATOM 2301 C C . PRO B 1 132 ? 10.102 -7.312 -15.844 1 96.38 132 PRO B C 1
ATOM 2303 O O . PRO B 1 132 ? 11.195 -6.766 -16.047 1 96.38 132 PRO B O 1
ATOM 2306 N N . LYS B 1 133 ? 9.906 -8.219 -14.953 1 95.94 133 LYS B N 1
ATOM 2307 C CA . LYS B 1 133 ? 10.969 -8.789 -14.125 1 95.94 133 LYS B CA 1
ATOM 2308 C C . LYS B 1 133 ? 10.719 -10.273 -13.852 1 95.94 133 LYS B C 1
ATOM 2310 O O . LYS B 1 133 ? 9.57 -10.695 -13.695 1 95.94 133 LYS B O 1
ATOM 2315 N N . THR B 1 134 ? 11.758 -11.047 -13.836 1 96.38 134 THR B N 1
ATOM 2316 C CA . THR B 1 134 ? 11.719 -12.43 -13.391 1 96.38 134 THR B CA 1
ATOM 2317 C C . THR B 1 134 ? 12.633 -12.633 -12.18 1 96.38 134 THR B C 1
ATOM 2319 O O . THR B 1 134 ? 13.805 -12.25 -12.211 1 96.38 134 THR B O 1
ATOM 2322 N N . GLY B 1 135 ? 12.125 -13.133 -11.133 1 97.5 135 GLY B N 1
ATOM 2323 C CA . GLY B 1 135 ? 12.898 -13.344 -9.922 1 97.5 135 GLY B CA 1
ATOM 2324 C C . GLY B 1 135 ? 12.047 -13.719 -8.727 1 97.5 135 GLY B C 1
ATOM 2325 O O . GLY B 1 135 ? 10.859 -14.016 -8.875 1 97.5 135 GLY B O 1
ATOM 2326 N N . ARG B 1 136 ? 12.609 -13.789 -7.535 1 98.19 136 ARG B N 1
ATOM 2327 C CA . ARG B 1 136 ? 11.875 -14.109 -6.316 1 98.19 136 ARG B CA 1
ATOM 2328 C C . ARG B 1 136 ? 11.023 -12.922 -5.867 1 98.19 136 ARG B C 1
ATOM 2330 O O . ARG B 1 136 ? 11.367 -11.766 -6.145 1 98.19 136 ARG B O 1
ATOM 2337 N N . ILE B 1 137 ? 9.961 -13.211 -5.207 1 97.94 137 ILE B N 1
ATOM 2338 C CA . ILE B 1 137 ? 9.078 -12.156 -4.719 1 97.94 137 ILE B CA 1
ATOM 2339 C C . ILE B 1 137 ? 8.867 -12.32 -3.217 1 97.94 137 ILE B C 1
ATOM 2341 O O . ILE B 1 137 ? 9.023 -13.414 -2.674 1 97.94 137 ILE B O 1
ATOM 2345 N N . THR B 1 138 ? 8.625 -11.258 -2.557 1 96.75 138 THR B N 1
ATOM 2346 C CA . THR B 1 138 ? 8.242 -11.234 -1.148 1 96.75 138 THR B CA 1
ATOM 2347 C C . THR B 1 138 ? 6.785 -10.82 -0.989 1 96.75 138 THR B C 1
ATOM 2349 O O . THR B 1 138 ? 6.34 -9.844 -1.593 1 96.75 138 THR B O 1
ATOM 2352 N N . VAL B 1 139 ? 6.031 -11.648 -0.213 1 97.56 139 VAL B N 1
ATOM 2353 C CA . VAL B 1 139 ? 4.613 -11.344 -0.027 1 97.56 139 VAL B CA 1
ATOM 2354 C C . VAL B 1 139 ? 4.281 -11.336 1.463 1 97.56 139 VAL B C 1
ATOM 2356 O O . VAL B 1 139 ? 4.926 -12.023 2.254 1 97.56 139 VAL B O 1
ATOM 2359 N N . GLY B 1 140 ? 3.34 -10.438 1.794 1 95.31 140 GLY B N 1
ATOM 2360 C CA . GLY B 1 140 ? 2.746 -10.508 3.119 1 95.31 140 GLY B CA 1
ATOM 2361 C C . GLY B 1 140 ? 1.689 -11.594 3.24 1 95.31 140 GLY B C 1
ATOM 2362 O O . GLY B 1 140 ? 0.864 -11.766 2.34 1 95.31 140 GLY B O 1
ATOM 2363 N N . CYS B 1 141 ? 1.692 -12.305 4.328 1 95.81 141 CYS B N 1
ATOM 2364 C CA . CYS B 1 141 ? 0.806 -13.453 4.496 1 95.81 141 CYS B CA 1
ATOM 2365 C C . CYS B 1 141 ? -0.096 -13.273 5.711 1 95.81 141 CYS B C 1
ATOM 2367 O O . CYS B 1 141 ? 0.321 -12.695 6.719 1 95.81 141 CYS B O 1
ATOM 2369 N N . SER B 1 142 ? -1.287 -13.703 5.617 1 92.38 142 SER B N 1
ATOM 2370 C CA . SER B 1 142 ? -2.254 -13.805 6.707 1 92.38 142 SER B CA 1
ATOM 2371 C C . SER B 1 142 ? -3.076 -15.086 6.602 1 92.38 142 SER B C 1
ATOM 2373 O O . SER B 1 142 ? -3.701 -15.344 5.57 1 92.38 142 SER B O 1
ATOM 2375 N N . GLN B 1 143 ? -2.949 -15.844 7.676 1 91.12 143 GLN B N 1
ATOM 2376 C CA . GLN B 1 143 ? -3.711 -17.078 7.754 1 91.12 143 GLN B CA 1
ATOM 2377 C C . GLN B 1 143 ? -3.479 -17.953 6.52 1 91.12 143 GLN B C 1
ATOM 2379 O O . GLN B 1 143 ? -4.434 -18.438 5.91 1 91.12 143 GLN B O 1
ATOM 2384 N N . GLY B 1 144 ? -2.246 -17.938 6.105 1 94.81 144 GLY B N 1
ATOM 2385 C CA . GLY B 1 144 ? -1.854 -18.828 5.035 1 94.81 144 GLY B CA 1
ATOM 2386 C C . GLY B 1 144 ? -2.139 -18.281 3.652 1 94.81 144 GLY B C 1
ATOM 2387 O O . GLY B 1 144 ? -1.938 -18.969 2.65 1 94.81 144 GLY B O 1
ATOM 2388 N N . ASN B 1 145 ? -2.607 -17.094 3.633 1 96.75 145 ASN B N 1
ATOM 2389 C CA . ASN B 1 145 ? -2.928 -16.484 2.342 1 96.75 145 ASN B CA 1
ATOM 2390 C C . ASN B 1 145 ? -2.127 -15.219 2.1 1 96.75 145 ASN B C 1
ATOM 2392 O O . ASN B 1 145 ? -1.846 -14.469 3.037 1 96.75 145 ASN B O 1
ATOM 2396 N N . PRO B 1 146 ? -1.739 -14.977 0.786 1 97.69 146 PRO B N 1
ATOM 2397 C CA . PRO B 1 146 ? -1.106 -13.688 0.501 1 97.69 146 PRO B CA 1
ATOM 2398 C C . PRO B 1 146 ? -2.082 -12.516 0.603 1 97.69 146 PRO B C 1
ATOM 2400 O O . PRO B 1 146 ? -3.215 -12.609 0.121 1 97.69 146 PRO B O 1
ATOM 2403 N N . VAL B 1 147 ? -1.666 -11.43 1.216 1 95.25 147 VAL B N 1
ATOM 2404 C CA . VAL B 1 147 ? -2.57 -10.305 1.414 1 95.25 147 VAL B CA 1
ATOM 2405 C C . VAL B 1 147 ? -1.872 -9.008 1.011 1 95.25 147 VAL B C 1
ATOM 2407 O O . VAL B 1 147 ? -2.508 -7.953 0.925 1 95.25 147 VAL B O 1
ATOM 2410 N N . HIS B 1 148 ? -0.556 -8.992 0.789 1 93.06 148 HIS B N 1
ATOM 2411 C CA . HIS B 1 148 ? 0.202 -7.805 0.411 1 93.06 148 HIS B CA 1
ATOM 2412 C C . HIS B 1 148 ? 1.305 -8.148 -0.584 1 93.06 148 HIS B C 1
ATOM 2414 O O . HIS B 1 148 ? 1.96 -9.188 -0.457 1 93.06 148 HIS B O 1
ATOM 2420 N N . PHE B 1 149 ? 1.487 -7.348 -1.541 1 95.75 149 PHE B N 1
ATOM 2421 C CA . PHE B 1 149 ? 2.576 -7.43 -2.508 1 95.75 149 PHE B CA 1
ATOM 2422 C C . PHE B 1 149 ? 2.91 -6.047 -3.062 1 95.75 149 PHE B C 1
ATOM 2424 O O . PHE B 1 149 ? 2.012 -5.289 -3.436 1 95.75 149 PHE B O 1
ATOM 2431 N N . ASP B 1 150 ? 4.125 -5.691 -2.955 1 89.38 150 ASP B N 1
ATOM 2432 C CA . ASP B 1 150 ? 4.602 -4.43 -3.518 1 89.38 150 ASP B CA 1
ATOM 2433 C C . ASP B 1 150 ? 6.02 -4.57 -4.059 1 89.38 150 ASP B C 1
ATOM 2435 O O . ASP B 1 150 ? 6.957 -4.844 -3.305 1 89.38 150 ASP B O 1
ATOM 2439 N N . ALA B 1 151 ? 6.184 -4.324 -5.305 1 90.88 151 ALA B N 1
ATOM 2440 C CA . ALA B 1 151 ? 7.492 -4.383 -5.945 1 90.88 151 ALA B CA 1
ATOM 2441 C C . ALA B 1 151 ? 7.832 -3.062 -6.629 1 90.88 151 ALA B C 1
ATOM 2443 O O . ALA B 1 151 ? 8.664 -3.023 -7.539 1 90.88 151 ALA B O 1
ATOM 2444 N N . CYS B 1 152 ? 7.164 -1.965 -6.285 1 87.25 152 CYS B N 1
ATOM 2445 C CA . CYS B 1 152 ? 7.34 -0.656 -6.902 1 87.25 152 CYS B CA 1
ATOM 2446 C C . CYS B 1 152 ? 8.625 0.004 -6.422 1 87.25 152 CYS B C 1
ATOM 2448 O O . CYS B 1 152 ? 9.047 1.024 -6.969 1 87.25 152 CYS B O 1
ATOM 2450 N N . SER B 1 153 ? 9.461 -0.501 -5.488 1 69.56 153 SER B N 1
ATOM 2451 C CA . SER B 1 153 ? 10.648 0.174 -4.98 1 69.56 153 SER B CA 1
ATOM 2452 C C . SER B 1 153 ? 11.633 0.476 -6.105 1 69.56 153 SER B C 1
ATOM 2454 O O . SER B 1 153 ? 11.836 -0.349 -7 1 69.56 153 SER B O 1
ATOM 2456 N N . LEU B 1 154 ? 11.891 1.788 -6.375 1 53.72 154 LEU B N 1
ATOM 2457 C CA . LEU B 1 154 ? 12.789 2.316 -7.391 1 53.72 154 LEU B CA 1
ATOM 2458 C C . LEU B 1 154 ? 14.195 1.739 -7.227 1 53.72 154 LEU B C 1
ATOM 2460 O O . LEU B 1 154 ? 14.727 1.705 -6.117 1 53.72 154 LEU B O 1
ATOM 2464 N N . PHE B 1 155 ? 14.469 0.786 -7.98 1 42.56 155 PHE B N 1
ATOM 2465 C CA . PHE B 1 155 ? 15.906 0.566 -8.133 1 42.56 155 PHE B CA 1
ATOM 2466 C C . PHE B 1 155 ? 16.625 1.876 -8.43 1 42.56 155 PHE B C 1
ATOM 2468 O O . PHE B 1 155 ? 16.391 2.494 -9.469 1 42.56 155 PHE B O 1
ATOM 2475 N N . LYS B 1 156 ? 16.859 2.799 -7.492 1 37.03 156 LYS B N 1
ATOM 2476 C CA . LYS B 1 156 ? 17.906 3.699 -7.945 1 37.03 156 LYS B CA 1
ATOM 2477 C C . LYS B 1 156 ? 19 2.934 -8.695 1 37.03 156 LYS B C 1
ATOM 2479 O O . LYS B 1 156 ? 19.688 2.084 -8.117 1 37.03 156 LYS B O 1
ATOM 2484 N N . ARG B 1 157 ? 18.859 2.701 -9.961 1 34.31 157 ARG B N 1
ATOM 2485 C CA . ARG B 1 157 ? 20.078 2.457 -10.727 1 34.31 157 ARG B CA 1
ATOM 2486 C C . ARG B 1 157 ? 21.203 3.373 -10.273 1 34.31 157 ARG B C 1
ATOM 2488 O O . ARG B 1 157 ? 21.062 4.598 -10.297 1 34.31 157 ARG B O 1
ATOM 2495 N N . LEU B 1 158 ? 22.031 2.939 -9.414 1 33.91 158 LEU B N 1
ATOM 2496 C CA . LEU B 1 158 ? 23.375 3.494 -9.328 1 33.91 158 LEU B CA 1
ATOM 2497 C C . LEU B 1 158 ? 23.859 3.951 -10.703 1 33.91 158 LEU B C 1
ATOM 2499 O O . LEU B 1 158 ? 24.172 3.127 -11.562 1 33.91 158 LEU B O 1
ATOM 2503 N N . PHE B 1 159 ? 23.328 4.891 -11.352 1 30.34 159 PHE B N 1
ATOM 2504 C CA . PHE B 1 159 ? 24.188 5.445 -12.398 1 30.34 159 PHE B CA 1
ATOM 2505 C C . PHE B 1 159 ? 25.547 5.828 -11.836 1 30.34 159 PHE B C 1
ATOM 2507 O O . PHE B 1 159 ? 25.688 6.844 -11.156 1 30.34 159 PHE B O 1
ATOM 2514 N N . ASN B 1 160 ? 26.375 4.895 -11.43 1 29.23 160 ASN B N 1
ATOM 2515 C CA . ASN B 1 160 ? 27.812 5.07 -11.492 1 29.23 160 ASN B CA 1
ATOM 2516 C C . ASN B 1 160 ? 28.266 5.547 -12.867 1 29.23 160 ASN B C 1
ATOM 2518 O O . ASN B 1 160 ? 28.422 4.742 -13.789 1 29.23 160 ASN B O 1
ATOM 2522 N N . SER B 1 161 ? 27.703 6.484 -13.523 1 25.91 161 SER B N 1
ATOM 2523 C CA . SER B 1 161 ? 28.562 7.027 -14.562 1 25.91 161 SER B CA 1
ATOM 2524 C C . SER B 1 161 ? 29.953 7.328 -14.016 1 25.91 161 SER B C 1
ATOM 2526 O O . SER B 1 161 ? 30.094 7.945 -12.961 1 25.91 161 SER B O 1
ATOM 2528 N N . PHE B 1 162 ? 31.062 6.812 -14.727 1 25.09 162 PHE B N 1
ATOM 2529 C CA . PHE B 1 162 ? 32.438 7.273 -14.891 1 25.09 162 PHE B CA 1
ATOM 2530 C C . PHE B 1 162 ? 32.469 8.758 -15.227 1 25.09 162 PHE B C 1
ATOM 2532 O O . PHE B 1 162 ? 31.594 9.258 -15.93 1 25.09 162 PHE B O 1
#

Secondary structure (DSSP, 8-state):
--------------------------------HHHHHHHHHEE--SSS---HHHHHHHHTTT-SS--SEEEEEE-BTTTBS--HHHHHHIIIIIEEEEETTEEEESS-EEEEEEEES-TT--TTS--EEEEEEEE--EEEEETTEEEEE-------------/--------------------------------HHHHHHHHHEE--SSS---HHHHHHHHTTT-SS--SEEEEEE-BTTTBS--HHHHHHIIIIIEEE-STTEEEESS-EEEEEEEES-TT--TTS--EEEEEEEE--EEEEETTEEEEE-------------

Nearest PDB structures (foldseek):
  4ahn-assembly1_A-2  TM=8.588E-01  e=2.162E-09  Homo sapiens
  7bfl-assembly2_B  TM=8.414E-01  e=1.908E-09  Salmo salar
  7bfl-assembly3_C  TM=8.302E-01  e=2.608E-09  Salmo salar
  8g9a-assembly4_D  TM=8.061E-01  e=7.600E-08  synthetic construct
  1m07-assembly1_A  TM=8.149E-01  e=1.955E-06  Aquarana catesbeiana

pLDDT: mean 79.96, std 24.86, range [23.8, 98.56]

InterPro domains:
  IPR001427 Pancreatic ribonuclease [PTHR11437] (17-152)
  IPR023412 Ribonuclease A-domain [PF00074] (34-150)
  IPR023412 Ribonuclease A-domain [SM00092] (30-153)
  IPR036816 Ribonuclease A-like domain superfamily [G3DSA:3.10.130.10] (32-152)
  IPR036816 Ribonuclease A-like domain superfamily [SSF54076] (33-152)